Protein 1ES5 (pdb70)

Radius of gyration: 17.39 Å; Cα contacts (8 Å, |Δi|>4): 601; chains: 1; bounding box: 46×43×47 Å

B-factor: mean 11.34, std 5.57, range [3.13, 43.74]

Organism: Streptomyces sp. (strain K15) (NCBI:txid1958)

Solvent-accessible surface area: 10581 Å² total; per-residue (Å²): 151,29,115,15,44,0,69,0,0,1,0,11,24,41,75,100,41,80,59,26,8,49,72,45,6,69,56,121,69,34,1,11,19,0,0,0,0,1,0,0,38,8,0,17,80,32,122,106,55,77,37,90,18,122,14,61,2,60,126,27,5,32,70,43,5,104,83,63,140,14,58,60,0,112,13,68,60,6,2,56,1,20,0,85,21,0,3,20,0,0,3,0,21,7,0,1,3,0,0,32,0,0,0,10,82,9,8,83,37,115,77,73,77,42,54,26,160,31,0,26,34,65,0,33,78,17,4,97,117,61,47,19,154,35,20,66,2,66,11,11,1,15,51,52,76,73,39,6,53,0,0,0,63,8,1,0,69,0,0,19,22,4,16,167,51,69,34,2,89,64,4,0,104,30,122,49,50,50,0,115,1,24,16,165,121,48,57,105,79,86,11,125,67,10,132,21,61,2,27,0,20,96,73,9,86,33,17,42,0,1,1,7,3,57,23,113,134,5,101,73,0,2,0,0,0,0,54,85,88,82,68,33,0,1,0,0,0,0,20,1,96,36,87,99,21,12,40,50,2,0,41,80,0,0,63,58,1,37,88,125

InterPro domains:
  IPR001967 Peptidase S11, D-alanyl-D-alanine carboxypeptidase A, N-terminal [PF00768] (28-270)
  IPR012338 Beta-lactamase/transpeptidase-like [G3DSA:3.40.710.10] (30-291)
  IPR012338 Beta-lactamase/transpeptidase-like [SSF56601] (33-289)
  IPR018044 Peptidase S11, D-alanyl-D-alanine carboxypeptidase A [PR00725] (63-74)
  IPR018044 Peptidase S11, D-alanyl-D-alanine carboxypeptidase A [PR00725] (117-134)
  IPR018044 Peptidase S11, D-alanyl-D-alanine carboxypeptidase A [PR00725] (150-163)

Structure (mmCIF, N/CA/C/O backbone):
data_1ES5
#
_entry.id   1ES5
#
_cell.length_a   45.930
_cell.length_b   53.756
_cell.length_c   105.061
_cell.angle_alpha   90.00
_cell.angle_beta   90.00
_cell.angle_gamma   90.00
#
_symmetry.space_group_name_H-M   'P 21 21 21'
#
loop_
_entity.id
_entity.type
_entity.pdbx_description
1 polymer DD-TRANSPEPTIDASE
2 water water
#
loop_
_atom_site.group_PDB
_atom_site.id
_atom_site.type_symbol
_atom_site.label_atom_id
_atom_site.label_alt_id
_atom_site.label_comp_id
_atom_site.label_asym_id
_atom_site.label_entity_id
_atom_site.label_seq_id
_atom_site.pdbx_PDB_ins_code
_atom_site.Cartn_x
_atom_site.Cartn_y
_atom_site.Cartn_z
_atom_site.occupancy
_atom_site.B_iso_or_equiv
_atom_site.auth_seq_id
_atom_site.auth_comp_id
_atom_site.auth_asym_id
_atom_site.auth_atom_id
_atom_site.pdbx_PDB_model_num
ATOM 1 N N . LYS A 1 3 ? 38.915 64.650 26.854 1.00 17.10 3 LYS A N 1
ATOM 2 C CA . LYS A 1 3 ? 37.814 63.672 27.071 1.00 15.88 3 LYS A CA 1
ATOM 3 C C . LYS A 1 3 ? 38.384 62.359 27.587 1.00 16.04 3 LYS A C 1
ATOM 4 O O . LYS A 1 3 ? 39.234 61.741 26.941 1.00 16.19 3 LYS A O 1
ATOM 10 N N . PRO A 1 4 ? 37.919 61.912 28.764 1.00 15.55 4 PRO A N 1
ATOM 11 C CA . PRO A 1 4 ? 38.424 60.656 29.323 1.00 14.66 4 PRO A CA 1
ATOM 12 C C . PRO A 1 4 ? 37.868 59.436 28.607 1.00 13.87 4 PRO A C 1
ATOM 13 O O . PRO A 1 4 ? 36.829 59.505 27.951 1.00 13.93 4 PRO A O 1
ATOM 17 N N . THR A 1 5 ? 38.586 58.325 28.729 1.00 14.53 5 THR A N 1
ATOM 18 C CA . THR A 1 5 ? 38.166 57.062 28.148 1.00 14.39 5 THR A CA 1
ATOM 19 C C . THR A 1 5 ? 37.575 56.306 29.332 1.00 14.26 5 THR A C 1
ATOM 20 O O . THR A 1 5 ? 38.017 56.485 30.471 1.00 14.31 5 THR A O 1
ATOM 24 N N . ILE A 1 6 ? 36.571 55.479 29.074 1.00 12.38 6 ILE A N 1
ATOM 25 C CA . ILE A 1 6 ? 35.937 54.727 30.147 1.00 11.08 6 ILE A CA 1
ATOM 26 C C . ILE A 1 6 ? 35.707 53.288 29.701 1.00 11.45 6 ILE A C 1
ATOM 27 O O . ILE A 1 6 ? 35.684 53.001 28.500 1.00 11.40 6 ILE A O 1
ATOM 32 N N . ALA A 1 7 ? 35.551 52.384 30.667 1.00 10.98 7 ALA A N 1
ATOM 33 C CA . ALA A 1 7 ? 35.318 50.976 30.360 1.00 10.76 7 ALA A CA 1
ATOM 34 C C . ALA A 1 7 ? 33.874 50.767 29.906 1.00 10.35 7 ALA A C 1
ATOM 35 O O . ALA A 1 7 ? 33.595 49.933 29.043 1.00 10.64 7 ALA A O 1
ATOM 37 N N . ALA A 1 8 ? 32.959 51.535 30.490 1.00 9.81 8 ALA A N 1
ATOM 38 C CA . ALA A 1 8 ? 31.550 51.424 30.139 1.00 8.68 8 ALA A CA 1
ATOM 39 C C . ALA A 1 8 ? 31.327 51.634 28.640 1.00 8.39 8 ALA A C 1
ATOM 40 O O . ALA A 1 8 ? 31.944 52.510 28.027 1.00 7.98 8 ALA A O 1
ATOM 42 N N . VAL A 1 9 ? 30.444 50.835 28.049 1.00 7.98 9 VAL A N 1
ATOM 43 C CA . VAL A 1 9 ? 30.152 50.971 26.624 1.00 9.01 9 VAL A CA 1
ATOM 44 C C . VAL A 1 9 ? 29.058 52.009 26.375 1.00 8.83 9 VAL A C 1
ATOM 45 O O . VAL A 1 9 ? 28.718 52.310 25.230 1.00 10.22 9 VAL A O 1
ATOM 49 N N . GLY A 1 10 ? 28.505 52.544 27.458 1.00 8.13 10 GLY A N 1
ATOM 50 C CA . GLY A 1 10 ? 27.479 53.560 27.352 1.00 8.01 10 GLY A CA 1
ATOM 51 C C . GLY A 1 10 ? 27.718 54.600 28.430 1.00 8.28 10 GLY A C 1
ATOM 52 O O . GLY A 1 10 ? 27.913 54.247 29.598 1.00 7.08 10 GLY A O 1
ATOM 53 N N . GLY A 1 11 ? 27.719 55.876 28.051 1.00 7.94 11 GLY A N 1
ATOM 54 C CA . GLY A 1 11 ? 27.941 56.927 29.035 1.00 8.47 11 GLY A CA 1
ATOM 55 C C . GLY A 1 11 ? 27.338 58.270 28.661 1.00 7.63 11 GLY A C 1
ATOM 56 O O . GLY A 1 11 ? 27.207 58.597 27.485 1.00 7.49 11 GLY A O 1
ATOM 57 N N . TYR A 1 12 ? 26.959 59.046 29.669 1.00 6.97 12 TYR A N 1
ATOM 58 C CA . TYR A 1 12 ? 26.377 60.368 29.446 1.00 7.07 12 TYR A CA 1
ATOM 59 C C . TYR A 1 12 ? 26.433 61.198 30.722 1.00 7.87 12 TYR A C 1
ATOM 60 O O . TYR A 1 12 ? 26.353 60.667 31.829 1.00 6.95 12 TYR A O 1
ATOM 69 N N . ALA A 1 13 ? 26.598 62.504 30.558 1.00 7.33 13 ALA A N 1
ATOM 70 C CA . ALA A 1 13 ? 26.620 63.415 31.691 1.00 7.31 13 ALA A CA 1
ATOM 71 C C . ALA A 1 13 ? 26.203 64.786 31.192 1.00 7.73 13 ALA A C 1
ATOM 72 O O . ALA A 1 13 ? 26.466 65.150 30.040 1.00 6.82 13 ALA A O 1
ATOM 74 N N . MET A 1 14 ? 25.541 65.536 32.062 1.00 7.23 14 MET A N 1
ATOM 75 C CA . MET A 1 14 ? 25.092 66.874 31.721 1.00 8.37 14 MET A CA 1
ATOM 76 C C . MET A 1 14 ? 25.160 67.760 32.958 1.00 9.20 14 MET A C 1
ATOM 77 O O . MET A 1 14 ? 25.388 67.287 34.076 1.00 7.40 14 MET A O 1
ATOM 82 N N . ASN A 1 15 ? 24.985 69.055 32.733 1.00 9.00 15 ASN A N 1
ATOM 83 C CA . ASN A 1 15 ? 24.955 70.030 33.808 1.00 9.04 15 ASN A CA 1
ATOM 84 C C . ASN A 1 15 ? 23.494 69.915 34.236 1.00 8.44 15 ASN A C 1
ATOM 85 O O . ASN A 1 15 ? 22.587 70.203 33.455 1.00 7.23 15 ASN A O 1
ATOM 90 N N . ASN A 1 16 ? 23.256 69.468 35.466 1.00 8.46 16 ASN A N 1
ATOM 91 C CA . ASN A 1 16 ? 21.887 69.286 35.921 1.00 9.58 16 ASN A CA 1
ATOM 92 C C . ASN A 1 16 ? 21.019 70.533 35.876 1.00 10.88 16 ASN A C 1
ATOM 93 O O . ASN A 1 16 ? 19.817 70.449 35.613 1.00 12.20 16 ASN A O 1
ATOM 98 N N . GLY A 1 17 ? 21.619 71.686 36.141 1.00 11.82 17 GLY A N 1
ATOM 99 C CA . GLY A 1 17 ? 20.845 72.911 36.133 1.00 12.32 17 GLY A CA 1
ATOM 100 C C . GLY A 1 17 ? 20.505 73.437 34.751 1.00 13.68 17 GLY A C 1
ATOM 101 O O . GLY A 1 17 ? 19.374 73.870 34.509 1.00 15.67 17 GLY A O 1
ATOM 102 N N . THR A 1 18 ? 21.472 73.386 33.841 1.00 13.18 18 THR A N 1
ATOM 103 C CA . THR A 1 18 ? 21.280 73.904 32.490 1.00 12.99 18 THR A CA 1
ATOM 104 C C . THR A 1 18 ? 20.810 72.898 31.442 1.00 12.22 18 THR A C 1
ATOM 105 O O . THR A 1 18 ? 20.216 73.285 30.431 1.00 11.99 18 THR A O 1
ATOM 109 N N . GLY A 1 19 ? 21.079 71.616 31.679 1.00 11.40 19 GLY A N 1
ATOM 110 C CA . GLY A 1 19 ? 20.685 70.585 30.732 1.00 9.68 19 GLY A CA 1
ATOM 111 C C . GLY A 1 19 ? 21.719 70.382 29.640 1.00 7.70 19 GLY A C 1
ATOM 112 O O . GLY A 1 19 ? 21.566 69.524 28.771 1.00 8.74 19 GLY A O 1
ATOM 113 N N . THR A 1 20 ? 22.787 71.169 29.687 1.00 7.97 20 THR A N 1
ATOM 114 C CA . THR A 1 20 ? 23.840 71.087 28.681 1.00 7.10 20 THR A CA 1
ATOM 115 C C . THR A 1 20 ? 24.685 69.821 28.795 1.00 6.69 20 THR A C 1
ATOM 116 O O . THR A 1 20 ? 25.180 69.477 29.868 1.00 6.59 20 THR A O 1
ATOM 120 N N . THR A 1 21 ? 24.860 69.142 27.667 1.00 6.21 21 THR A N 1
ATOM 121 C CA . THR A 1 21 ? 25.638 67.914 27.617 1.00 6.76 21 THR A CA 1
ATOM 122 C C . THR A 1 21 ? 27.120 68.161 27.875 1.00 7.81 21 THR A C 1
ATOM 123 O O . THR A 1 21 ? 27.711 69.098 27.342 1.00 9.08 21 THR A O 1
ATOM 127 N N . LEU A 1 22 ? 27.717 67.307 28.702 1.00 7.74 22 LEU A N 1
ATOM 128 C CA . LEU A 1 22 ? 29.125 67.432 29.047 1.00 7.95 22 LEU A CA 1
ATOM 129 C C . LEU A 1 22 ? 29.954 66.250 28.562 1.00 7.69 22 LEU A C 1
ATOM 130 O O . LEU A 1 22 ? 31.164 66.377 28.358 1.00 8.66 22 LEU A O 1
ATOM 135 N N . TYR A 1 23 ? 29.300 65.105 28.376 1.00 7.41 23 TYR A N 1
ATOM 136 C CA . TYR A 1 23 ? 29.993 63.898 27.941 1.00 7.60 23 TYR A CA 1
ATOM 137 C C . TYR A 1 23 ? 29.029 62.898 27.298 1.00 8.00 23 TYR A C 1
ATOM 138 O O . TYR A 1 23 ? 27.891 62.743 27.745 1.00 6.65 23 TYR A O 1
ATOM 147 N N . THR A 1 24 ? 29.492 62.227 26.246 1.00 7.56 24 THR A N 1
ATOM 148 C CA . THR A 1 24 ? 28.680 61.224 25.566 1.00 7.40 24 THR A CA 1
ATOM 149 C C . THR A 1 24 ? 29.516 60.060 25.041 1.00 6.96 24 THR A C 1
ATOM 150 O O . THR A 1 24 ? 30.665 60.225 24.633 1.00 8.32 24 THR A O 1
ATOM 154 N N . LYS A 1 25 ? 28.919 58.875 25.084 1.00 7.12 25 LYS A N 1
ATOM 155 C CA . LYS A 1 25 ? 29.518 57.650 24.561 1.00 7.30 25 LYS A CA 1
ATOM 156 C C . LYS A 1 25 ? 28.331 56.718 24.344 1.00 8.13 25 LYS A C 1
ATOM 157 O O . LYS A 1 25 ? 27.811 56.145 25.299 1.00 7.77 25 LYS A O 1
ATOM 163 N N . ALA A 1 26 ? 27.887 56.592 23.095 1.00 8.70 26 ALA A N 1
ATOM 164 C CA . ALA A 1 26 ? 26.729 55.755 22.770 1.00 9.05 26 ALA A CA 1
ATOM 165 C C . ALA A 1 26 ? 25.611 56.131 23.751 1.00 8.93 26 ALA A C 1
ATOM 166 O O . ALA A 1 26 ? 24.937 55.269 24.322 1.00 8.12 26 ALA A O 1
ATOM 168 N N . ALA A 1 27 ? 25.431 57.440 23.923 1.00 7.85 27 ALA A N 1
ATOM 169 C CA . ALA A 1 27 ? 24.452 58.000 24.847 1.00 7.28 27 ALA A CA 1
ATOM 170 C C . ALA A 1 27 ? 22.999 57.637 24.588 1.00 7.56 27 ALA A C 1
ATOM 171 O O . ALA A 1 27 ? 22.178 57.688 25.504 1.00 7.15 27 ALA A O 1
ATOM 173 N N . ASP A 1 28 ? 22.670 57.285 23.348 1.00 7.02 28 ASP A N 1
ATOM 174 C CA . ASP A 1 28 ? 21.294 56.941 23.018 1.00 7.13 28 ASP A CA 1
ATOM 175 C C . ASP A 1 28 ? 21.115 55.487 22.596 1.00 7.67 28 ASP A C 1
ATOM 176 O O . ASP A 1 28 ? 20.110 55.130 21.980 1.00 7.73 28 ASP A O 1
ATOM 181 N N . THR A 1 29 ? 22.088 54.650 22.949 1.00 7.11 29 THR A N 1
ATOM 182 C CA . THR A 1 29 ? 22.033 53.229 22.621 1.00 7.16 29 THR A CA 1
ATOM 183 C C . THR A 1 29 ? 21.335 52.479 23.747 1.00 7.03 29 THR A C 1
ATOM 184 O O . THR A 1 29 ? 21.748 52.553 24.903 1.00 6.04 29 THR A O 1
ATOM 188 N N . ARG A 1 30 ? 20.260 51.779 23.398 1.00 7.25 30 ARG A N 1
ATOM 189 C CA . ARG A 1 30 ? 19.475 51.017 24.368 1.00 6.82 30 ARG A CA 1
ATOM 190 C C . ARG A 1 30 ? 20.240 49.823 24.930 1.00 7.14 30 ARG A C 1
ATOM 191 O O . ARG A 1 30 ? 20.816 49.030 24.182 1.00 7.64 30 ARG A O 1
ATOM 199 N N . ARG A 1 31 ? 20.233 49.704 26.254 1.00 6.05 31 ARG A N 1
ATOM 200 C CA . ARG A 1 31 ? 20.915 48.613 26.940 1.00 6.42 31 ARG A CA 1
ATOM 201 C C . ARG A 1 31 ? 20.134 48.261 28.193 1.00 6.24 31 ARG A C 1
ATOM 202 O O . ARG A 1 31 ? 19.219 48.987 28.591 1.00 6.77 31 ARG A O 1
ATOM 210 N N . SER A 1 32 ? 20.500 47.144 28.815 1.00 6.70 32 SER A N 1
ATOM 211 C CA . SER A 1 32 ? 19.850 46.719 30.047 1.00 6.93 32 SER A CA 1
ATOM 212 C C . SER A 1 32 ? 20.261 47.681 31.162 1.00 6.50 32 SER A C 1
ATOM 213 O O . SER A 1 32 ? 21.361 48.234 31.147 1.00 6.76 32 SER A O 1
ATOM 216 N N . THR A 1 33 ? 19.376 47.857 32.138 1.00 7.66 33 THR A N 1
ATOM 217 C CA . THR A 1 33 ? 19.600 48.808 33.226 1.00 8.77 33 THR A CA 1
ATOM 218 C C . THR A 1 33 ? 20.036 48.270 34.579 1.00 7.71 33 THR A C 1
ATOM 219 O O . THR A 1 33 ? 20.642 48.997 35.373 1.00 8.90 33 THR A O 1
ATOM 223 N N . GLY A 1 34 ? 19.726 47.010 34.854 1.00 7.46 34 GLY A N 1
ATOM 224 C CA . GLY A 1 34 ? 20.051 46.474 36.160 1.00 8.51 34 GLY A CA 1
ATOM 225 C C . GLY A 1 34 ? 19.148 47.189 37.160 1.00 7.46 34 GLY A C 1
ATOM 226 O O . GLY A 1 34 ? 18.053 47.645 36.810 1.00 7.78 34 GLY A O 1
ATOM 227 N N . SER A 1 35 ? 19.617 47.336 38.394 1.00 7.47 35 SER A N 1
ATOM 228 C CA . SER A 1 35 ? 18.826 47.983 39.434 1.00 7.43 35 SER A CA 1
ATOM 229 C C . SER A 1 35 ? 18.675 49.499 39.316 1.00 6.37 35 SER A C 1
ATOM 230 O O . SER A 1 35 ? 18.019 50.121 40.156 1.00 6.19 35 SER A O 1
ATOM 233 N N . THR A 1 36 ? 19.276 50.110 38.294 1.00 5.73 36 THR A N 1
ATOM 234 C CA . THR A 1 36 ? 19.125 51.553 38.145 1.00 5.74 36 THR A CA 1
ATOM 235 C C . THR A 1 36 ? 17.652 51.861 37.837 1.00 5.33 36 THR A C 1
ATOM 236 O O . THR A 1 36 ? 17.197 52.995 37.983 1.00 6.36 36 THR A O 1
ATOM 240 N N . THR A 1 37 ? 16.906 50.836 37.430 1.00 5.92 37 THR A N 1
ATOM 241 C CA . THR A 1 37 ? 15.482 50.991 37.143 1.00 6.39 37 THR A CA 1
ATOM 242 C C . THR A 1 37 ? 14.758 51.432 38.420 1.00 4.95 37 THR A C 1
ATOM 243 O O . THR A 1 37 ? 13.716 52.084 38.363 1.00 5.72 37 THR A O 1
ATOM 247 N N . LYS A 1 38 ? 15.331 51.080 39.571 1.00 4.61 38 LYS A N 1
ATOM 248 C CA . LYS A 1 38 ? 14.743 51.426 40.865 1.00 4.97 38 LYS A CA 1
ATOM 249 C C . LYS A 1 38 ? 14.617 52.934 41.084 1.00 6.11 38 LYS A C 1
ATOM 250 O O . LYS A 1 38 ? 13.856 53.382 41.941 1.00 7.14 38 LYS A O 1
ATOM 256 N N . ILE A 1 39 ? 15.352 53.719 40.304 1.00 6.38 39 ILE A N 1
ATOM 257 C CA . ILE A 1 39 ? 15.246 55.170 40.401 1.00 5.68 39 ILE A CA 1
ATOM 258 C C . ILE A 1 39 ? 13.822 55.547 39.968 1.00 5.72 39 ILE A C 1
ATOM 259 O O . ILE A 1 39 ? 13.172 56.385 40.597 1.00 5.48 39 ILE A O 1
ATOM 264 N N . MET A 1 40 ? 13.339 54.933 38.886 1.00 4.92 40 MET A N 1
ATOM 265 C CA . MET A 1 40 ? 11.990 55.227 38.407 1.00 5.16 40 MET A CA 1
ATOM 266 C C . MET A 1 40 ? 10.939 54.754 39.416 1.00 5.43 40 MET A C 1
ATOM 267 O O . MET A 1 40 ? 9.900 55.384 39.591 1.00 5.37 40 MET A O 1
ATOM 272 N N . THR A 1 41 ? 11.213 53.640 40.083 1.00 5.91 41 THR A N 1
ATOM 273 C CA . THR A 1 41 ? 10.285 53.123 41.079 1.00 6.49 41 THR A CA 1
ATOM 274 C C . THR A 1 41 ? 10.120 54.146 42.203 1.00 6.64 41 THR A C 1
ATOM 275 O O . THR A 1 41 ? 9.001 54.460 42.606 1.00 7.67 41 THR A O 1
ATOM 279 N N . ALA A 1 42 ? 11.240 54.665 42.700 1.00 6.63 42 ALA A N 1
ATOM 280 C CA . ALA A 1 42 ? 11.217 55.666 43.764 1.00 6.67 42 ALA A CA 1
ATOM 281 C C . ALA A 1 42 ? 10.489 56.924 43.283 1.00 6.75 42 ALA A C 1
ATOM 282 O O . ALA A 1 42 ? 9.658 57.480 43.997 1.00 7.00 42 ALA A O 1
ATOM 284 N N . LYS A 1 43 ? 10.807 57.359 42.065 1.00 7.01 43 LYS A N 1
ATOM 285 C CA . LYS A 1 43 ? 10.197 58.547 41.477 1.00 7.30 43 LYS A CA 1
ATOM 286 C C . LYS A 1 43 ? 8.670 58.427 41.403 1.00 7.74 43 LYS A C 1
ATOM 287 O O . LYS A 1 43 ? 7.942 59.342 41.799 1.00 8.11 43 LYS A O 1
ATOM 293 N N . VAL A 1 44 ? 8.185 57.299 40.895 1.00 6.64 44 VAL A N 1
ATOM 294 C CA . VAL A 1 44 ? 6.750 57.090 40.787 1.00 6.76 44 VAL A CA 1
ATOM 295 C C . VAL A 1 44 ? 6.092 57.096 42.171 1.00 8.1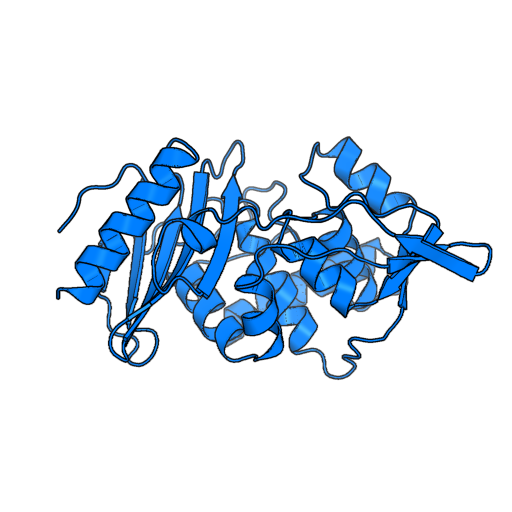5 44 VAL A C 1
ATOM 296 O O . VAL A 1 44 ? 5.048 57.723 42.369 1.00 9.11 44 VAL A O 1
ATOM 300 N N . VAL A 1 45 ? 6.701 56.406 43.130 1.00 7.09 45 VAL A N 1
ATOM 301 C CA . VAL A 1 45 ? 6.147 56.358 44.479 1.00 8.00 45 VAL A CA 1
ATOM 302 C C . VAL A 1 45 ? 5.997 57.763 45.064 1.00 8.06 45 VAL A C 1
ATOM 303 O O . VAL A 1 45 ? 4.921 58.138 45.536 1.00 8.79 45 VAL A O 1
ATOM 307 N N . LEU A 1 46 ? 7.078 58.537 45.020 1.00 8.68 46 LEU A N 1
ATOM 308 C CA . LEU A 1 46 ? 7.078 59.881 45.589 1.00 8.83 46 LEU A CA 1
ATOM 309 C C . LEU A 1 46 ? 6.135 60.875 44.924 1.00 10.25 46 LEU A C 1
ATOM 310 O O . LEU A 1 46 ? 5.828 61.913 45.503 1.00 10.04 46 LEU A O 1
ATOM 315 N N . ALA A 1 47 ? 5.665 60.556 43.722 1.00 10.62 47 ALA A N 1
ATOM 316 C CA . ALA A 1 47 ? 4.750 61.444 43.006 1.00 10.63 47 ALA A CA 1
ATOM 317 C C . ALA A 1 47 ? 3.288 61.015 43.149 1.00 12.03 47 ALA A C 1
ATOM 318 O O . ALA A 1 47 ? 2.394 61.644 42.581 1.00 12.93 47 ALA A O 1
ATOM 320 N N . GLN A 1 48 ? 3.034 59.949 43.902 1.00 11.99 48 GLN A N 1
ATOM 321 C CA . GLN A 1 48 ? 1.663 59.480 44.080 1.00 13.19 48 GLN A CA 1
ATOM 322 C C . GLN A 1 48 ? 0.856 60.490 44.890 1.00 15.29 48 GLN A C 1
ATOM 323 O O . GLN A 1 48 ? 1.362 61.079 45.846 1.00 14.79 48 GLN A O 1
ATOM 329 N N . SER A 1 49 ? -0.399 60.690 44.501 1.00 17.19 49 SER A N 1
ATOM 330 C CA . SER A 1 49 ? -1.268 61.638 45.191 1.00 19.93 49 SER A CA 1
ATOM 331 C C . SER A 1 49 ? -1.536 61.210 46.631 1.00 20.83 49 SER A C 1
ATOM 332 O O . SER A 1 49 ? -1.526 62.030 47.549 1.00 20.48 49 SER A O 1
ATOM 335 N N . ASN A 1 50 ? -1.771 59.917 46.818 1.00 22.31 50 ASN A N 1
ATOM 336 C CA . ASN A 1 50 ? -2.052 59.370 48.138 1.00 24.42 50 ASN A CA 1
ATOM 337 C C . ASN A 1 50 ? -0.776 58.944 48.863 1.00 24.41 50 ASN A C 1
ATOM 338 O O . ASN A 1 50 ? -0.785 57.976 49.626 1.00 24.77 50 ASN A O 1
ATOM 343 N N . LEU A 1 51 ? 0.316 59.668 48.626 1.00 24.06 51 LEU A N 1
ATOM 344 C CA . LEU A 1 51 ? 1.591 59.348 49.265 1.00 22.02 51 LEU A CA 1
ATOM 345 C C . LEU A 1 51 ? 1.651 59.743 50.743 1.00 20.99 51 LEU A C 1
ATOM 346 O O . LEU A 1 51 ? 1.348 60.878 51.115 1.00 21.92 51 LEU A O 1
ATOM 351 N N . ASN A 1 52 ? 2.055 58.785 51.573 1.00 18.24 52 ASN A N 1
ATOM 352 C CA . ASN A 1 52 ? 2.194 58.978 53.015 1.00 15.34 52 ASN A CA 1
ATOM 353 C C . ASN A 1 52 ? 3.442 58.202 53.441 1.00 12.54 52 ASN A C 1
ATOM 354 O O . ASN A 1 52 ? 3.410 56.979 53.547 1.00 12.37 52 ASN A O 1
ATOM 359 N N . LEU A 1 53 ? 4.541 58.917 53.659 1.00 11.24 53 LEU A N 1
ATOM 360 C CA . LEU A 1 53 ? 5.803 58.297 54.045 1.00 10.74 53 LEU A CA 1
ATOM 361 C C . LEU A 1 53 ? 5.726 57.465 55.318 1.00 11.55 53 LEU A C 1
ATOM 362 O O . LEU A 1 53 ? 6.572 56.604 55.548 1.00 10.55 53 LEU A O 1
ATOM 367 N N . ASP A 1 54 ? 4.717 57.731 56.146 1.00 13.03 54 ASP A N 1
ATOM 368 C CA . ASP A 1 54 ? 4.548 57.014 57.408 1.00 12.12 54 ASP A CA 1
ATOM 369 C C . ASP A 1 54 ? 3.590 55.834 57.284 1.00 12.30 54 ASP A C 1
ATOM 370 O O . ASP A 1 54 ? 3.372 55.102 58.248 1.00 12.14 54 ASP A O 1
ATOM 375 N N . ALA A 1 55 ? 3.015 55.651 56.096 1.00 11.68 55 ALA A N 1
ATOM 376 C CA . ALA A 1 55 ? 2.096 54.542 55.869 1.00 11.04 55 ALA A CA 1
ATOM 377 C C . ALA A 1 55 ? 2.867 53.234 56.053 1.00 11.21 55 ALA A C 1
ATOM 378 O O . ALA A 1 55 ? 3.971 53.078 55.530 1.00 10.69 55 ALA A O 1
ATOM 380 N N . LYS A 1 56 ? 2.280 52.308 56.807 1.00 12.24 56 LYS A N 1
ATOM 381 C CA . LYS A 1 56 ? 2.901 51.015 57.073 1.00 14.13 56 LYS A CA 1
ATOM 382 C C . LYS A 1 56 ? 2.476 49.948 56.063 1.00 14.62 56 LYS A C 1
ATOM 383 O O . LYS A 1 56 ? 1.324 49.904 55.615 1.00 14.60 56 LYS A O 1
ATOM 389 N N . VAL A 1 57 ? 3.426 49.078 55.736 1.00 14.20 57 VAL A N 1
ATOM 390 C CA . VAL A 1 57 ? 3.230 47.995 54.785 1.00 14.39 57 VAL A CA 1
ATOM 391 C C . VAL A 1 57 ? 3.681 46.687 55.436 1.00 14.30 57 VAL A C 1
ATOM 392 O O . VAL A 1 57 ? 4.787 46.608 55.965 1.00 15.95 57 VAL A O 1
ATOM 396 N N . THR A 1 58 ? 2.833 45.664 55.407 1.00 11.88 58 THR A N 1
ATOM 397 C CA . THR A 1 58 ? 3.215 44.387 55.993 1.00 11.44 58 THR A CA 1
ATOM 398 C C . THR A 1 58 ? 4.038 43.611 54.975 1.00 10.43 58 THR A C 1
ATOM 399 O O . THR A 1 58 ? 3.612 43.428 53.834 1.00 11.75 58 THR A O 1
ATOM 403 N N . ILE A 1 59 ? 5.225 43.173 55.385 1.00 8.70 59 ILE A N 1
ATOM 404 C CA . ILE A 1 59 ? 6.100 42.417 54.502 1.00 7.04 59 ILE A CA 1
ATOM 405 C C . ILE A 1 59 ? 5.489 41.046 54.216 1.00 8.46 59 ILE A C 1
ATOM 406 O O . ILE A 1 59 ? 5.373 40.199 55.100 1.00 8.83 59 ILE A O 1
ATOM 411 N N . GLN A 1 60 ? 5.087 40.847 52.965 1.00 8.70 60 GLN A N 1
ATOM 412 C CA . GLN A 1 60 ? 4.479 39.598 52.533 1.00 9.19 60 GLN A CA 1
ATOM 413 C C . GLN A 1 60 ? 5.524 38.525 52.247 1.00 9.33 60 GLN A C 1
ATOM 414 O O . GLN A 1 60 ? 6.660 38.824 51.874 1.00 9.36 60 GLN A O 1
ATOM 420 N N . LYS A 1 61 ? 5.127 37.269 52.430 1.00 9.60 61 LYS A N 1
ATOM 421 C CA . LYS A 1 61 ? 6.000 36.131 52.181 1.00 9.27 61 LYS A CA 1
ATOM 422 C C . LYS A 1 61 ? 6.496 36.173 50.719 1.00 8.65 61 LYS A C 1
ATOM 423 O O . LYS A 1 61 ? 7.614 35.759 50.414 1.00 8.17 61 LYS A O 1
ATOM 429 N N . ALA A 1 62 ? 5.655 36.705 49.834 1.00 8.65 62 ALA A N 1
ATOM 430 C CA . ALA A 1 62 ? 5.973 36.807 48.411 1.00 9.09 62 ALA A CA 1
ATOM 431 C C . ALA A 1 62 ? 7.192 37.678 48.129 1.00 8.56 62 ALA A C 1
ATOM 432 O O . ALA A 1 62 ? 7.952 37.409 47.200 1.00 7.96 62 ALA A O 1
ATOM 434 N N . TYR A 1 63 ? 7.381 38.726 48.925 1.00 9.32 63 TYR A N 1
ATOM 435 C CA . TYR A 1 63 ? 8.526 39.612 48.719 1.00 8.20 63 TYR A CA 1
ATOM 436 C C . TYR A 1 63 ? 9.816 38.841 48.962 1.00 9.08 63 TYR A C 1
ATOM 437 O O . TYR A 1 63 ? 10.790 38.991 48.225 1.00 8.84 63 TYR A O 1
ATOM 446 N N . SER A 1 64 ? 9.819 38.016 50.005 1.00 9.21 64 SER A N 1
ATOM 447 C CA . SER A 1 64 ? 10.991 37.223 50.349 1.00 10.64 64 SER A CA 1
ATOM 448 C C . SER A 1 64 ? 11.220 36.097 49.337 1.00 10.74 64 SER A C 1
ATOM 449 O O . SER A 1 64 ? 12.345 35.869 48.888 1.00 10.89 64 SER A O 1
ATOM 452 N N . ASP A 1 65 ? 10.149 35.391 48.984 1.00 11.57 65 ASP A N 1
ATOM 453 C CA . ASP A 1 65 ? 10.247 34.291 48.030 1.00 10.63 65 ASP A CA 1
ATOM 454 C C . ASP A 1 65 ? 10.776 34.822 46.705 1.00 10.31 65 ASP A C 1
ATOM 455 O O . ASP A 1 65 ? 11.523 34.145 46.003 1.00 11.01 65 ASP A O 1
ATOM 460 N N . TYR A 1 66 ? 10.391 36.051 46.382 1.00 10.24 66 TYR A N 1
ATOM 461 C CA . TYR A 1 66 ? 10.813 36.706 45.147 1.00 10.14 66 TYR A CA 1
ATOM 462 C C . TYR A 1 66 ? 12.326 36.937 45.066 1.00 10.76 66 TYR A C 1
ATOM 463 O O . TYR A 1 66 ? 12.960 36.588 44.070 1.00 9.43 66 TYR A O 1
ATOM 472 N N . VAL A 1 67 ? 12.912 37.531 46.101 1.00 11.65 67 VAL A N 1
ATOM 473 C CA . VAL A 1 67 ? 14.350 37.782 46.074 1.00 13.65 67 VAL A CA 1
ATOM 474 C C . VAL A 1 67 ? 15.110 36.460 45.967 1.00 13.57 67 VAL A C 1
ATOM 475 O O . VAL A 1 67 ? 16.121 36.368 45.269 1.00 12.42 67 VAL A O 1
ATOM 479 N N . VAL A 1 68 ? 14.609 35.437 46.655 1.00 12.98 68 VAL A N 1
ATOM 480 C CA . VAL A 1 68 ? 15.237 34.120 46.639 1.00 15.20 68 VAL A CA 1
ATOM 481 C C . VAL A 1 68 ? 15.163 33.479 45.252 1.00 14.06 68 VAL A C 1
ATOM 482 O O . VAL A 1 68 ? 16.163 32.985 44.728 1.00 15.27 68 VAL A O 1
ATOM 486 N N . ALA A 1 69 ? 13.974 33.490 44.664 1.00 13.97 69 ALA A N 1
ATOM 487 C CA . ALA A 1 69 ? 13.766 32.892 43.350 1.00 14.36 69 ALA A CA 1
ATOM 488 C C . ALA A 1 69 ? 14.546 33.586 42.236 1.00 14.87 69 ALA A C 1
ATOM 489 O O . ALA A 1 69 ? 14.926 32.955 41.251 1.00 16.06 69 ALA A O 1
ATOM 491 N N . ASN A 1 70 ? 14.784 34.882 42.386 1.00 13.73 70 ASN A N 1
ATOM 492 C CA . ASN A 1 70 ? 15.494 35.626 41.361 1.00 13.69 70 ASN A CA 1
ATOM 493 C C . ASN A 1 70 ? 16.911 35.965 41.777 1.00 14.64 70 ASN A C 1
ATOM 494 O O . ASN A 1 70 ? 17.615 36.685 41.073 1.00 15.74 70 ASN A O 1
ATOM 499 N N . ASN A 1 71 ? 17.334 35.435 42.916 1.00 15.17 71 ASN A N 1
ATOM 500 C CA . ASN A 1 71 ? 18.665 35.713 43.427 1.00 17.42 71 ASN A CA 1
ATOM 501 C C . ASN A 1 71 ? 18.920 37.210 43.299 1.00 17.04 71 ASN A C 1
ATOM 502 O O . ASN A 1 71 ? 19.977 37.643 42.840 1.00 18.65 71 ASN A O 1
ATOM 507 N N . ALA A 1 72 ? 17.935 37.996 43.716 1.00 14.46 72 ALA A N 1
ATOM 508 C CA . ALA A 1 72 ? 18.023 39.448 43.638 1.00 12.81 72 ALA A CA 1
ATOM 509 C C . ALA A 1 72 ? 18.617 40.083 44.888 1.00 12.04 72 ALA A C 1
ATOM 510 O O . ALA A 1 72 ? 18.543 39.520 45.978 1.00 11.78 72 ALA A O 1
ATOM 512 N N . SER A 1 73 ? 19.217 41.257 44.719 1.00 10.96 73 SER A N 1
ATOM 513 C CA . SER A 1 73 ? 19.786 41.987 45.847 1.00 10.17 73 SER A CA 1
ATOM 514 C C . SER A 1 73 ? 18.587 42.334 46.737 1.00 8.74 73 SER A C 1
ATOM 515 O O . SER A 1 73 ? 17.494 42.576 46.229 1.00 7.69 73 SER A O 1
ATOM 518 N N . GLN A 1 74 ? 18.788 42.372 48.051 1.00 8.82 74 GLN A N 1
ATOM 519 C CA . GLN A 1 74 ? 17.683 42.637 48.964 1.00 7.53 74 GLN A CA 1
ATOM 520 C C . GLN A 1 74 ? 18.020 43.490 50.181 1.00 7.48 74 GLN A C 1
ATOM 521 O O . GLN A 1 74 ? 19.189 43.681 50.527 1.00 7.51 74 GLN A O 1
ATOM 527 N N . ALA A 1 75 ? 16.967 43.977 50.832 1.00 5.95 75 ALA A N 1
ATOM 528 C CA . ALA A 1 75 ? 17.079 44.784 52.042 1.00 5.98 75 ALA A CA 1
ATOM 529 C C . ALA A 1 75 ? 16.842 43.904 53.276 1.00 6.63 75 ALA A C 1
ATOM 530 O O . ALA A 1 75 ? 16.803 44.395 54.404 1.00 7.75 75 ALA A O 1
ATOM 532 N N . HIS A 1 76 ? 16.664 42.604 53.056 1.00 7.09 76 HIS A N 1
ATOM 533 C CA . HIS A 1 76 ? 16.455 41.656 54.149 1.00 8.42 76 HIS A CA 1
ATOM 534 C C . HIS A 1 76 ? 15.228 41.954 55.003 1.00 7.66 76 HIS A C 1
ATOM 535 O O . HIS A 1 76 ? 15.240 41.748 56.222 1.00 7.76 76 HIS A O 1
ATOM 542 N N . LEU A 1 77 ? 14.168 42.432 54.360 1.00 6.36 77 LEU A N 1
ATOM 543 C CA . LEU A 1 77 ? 12.921 42.734 55.053 1.00 7.75 77 LEU A CA 1
ATOM 544 C C . LEU A 1 77 ? 12.358 41.425 55.604 1.00 7.74 77 LEU A C 1
ATOM 545 O O . LEU A 1 77 ? 12.308 40.412 54.904 1.00 8.48 77 LEU A O 1
ATOM 550 N N . ILE A 1 78 ? 11.934 41.458 56.862 1.00 7.74 78 ILE A N 1
ATOM 551 C CA . ILE A 1 78 ? 11.414 40.274 57.539 1.00 7.70 78 ILE A CA 1
ATOM 552 C C . ILE A 1 78 ? 9.907 40.079 57.383 1.00 7.28 78 ILE A C 1
ATOM 553 O O . ILE A 1 78 ? 9.102 40.952 57.720 1.00 7.21 78 ILE A O 1
ATOM 558 N N . VAL A 1 79 ? 9.541 38.918 56.852 1.00 8.72 79 VAL A N 1
ATOM 559 C CA . VAL A 1 79 ? 8.144 38.591 56.629 1.00 9.38 79 VAL A CA 1
ATOM 560 C C . VAL A 1 79 ? 7.336 38.772 57.906 1.00 9.34 79 VAL A C 1
ATOM 561 O O . VAL A 1 79 ? 7.710 38.275 58.972 1.00 9.79 79 VAL A O 1
ATOM 565 N N . GLY A 1 80 ? 6.236 39.505 57.785 1.00 8.92 80 GLY A N 1
ATOM 566 C CA . GLY A 1 80 ? 5.376 39.760 58.924 1.00 9.75 80 GLY A CA 1
ATOM 567 C C . GLY A 1 80 ? 5.567 41.142 59.522 1.00 8.52 80 GLY A C 1
ATOM 568 O O . GLY A 1 80 ? 4.652 41.687 60.138 1.00 8.89 80 GLY A O 1
ATOM 569 N N . ASP A 1 81 ? 6.753 41.716 59.340 1.00 8.09 81 ASP A N 1
ATOM 570 C CA . ASP A 1 81 ? 7.050 43.039 59.885 1.00 8.09 81 ASP A CA 1
ATOM 571 C C . ASP A 1 81 ? 6.225 44.139 59.222 1.00 8.45 81 ASP A C 1
ATOM 572 O O . ASP A 1 81 ? 5.809 44.011 58.071 1.00 8.46 81 ASP A O 1
ATOM 577 N N . LYS A 1 82 ? 5.997 45.221 59.960 1.00 8.60 82 LYS A N 1
ATOM 578 C CA . LYS A 1 82 ? 5.278 46.370 59.431 1.00 9.73 82 LYS A CA 1
ATOM 579 C C . LYS A 1 82 ? 6.383 47.395 59.167 1.00 10.30 82 LYS A C 1
ATOM 580 O O . LYS A 1 82 ? 7.116 47.785 60.079 1.00 10.07 82 LYS A O 1
ATOM 586 N N . VAL A 1 83 ? 6.510 47.802 57.905 1.00 9.00 83 VAL A N 1
ATOM 587 C CA . VAL A 1 83 ? 7.554 48.730 57.475 1.00 8.70 83 VAL A CA 1
ATOM 588 C C . VAL A 1 83 ? 6.940 49.941 56.775 1.00 8.15 83 VAL A C 1
ATOM 589 O O . VAL A 1 83 ? 6.034 49.796 55.954 1.00 8.94 83 VAL A O 1
ATOM 593 N N . THR A 1 84 ? 7.433 51.135 57.101 1.00 9.16 84 THR A N 1
ATOM 594 C CA . THR A 1 84 ? 6.901 52.354 56.498 1.00 8.58 84 THR A CA 1
ATOM 595 C C . THR A 1 84 ? 7.396 52.558 55.070 1.00 8.51 84 THR A C 1
ATOM 596 O O . THR A 1 84 ? 8.415 51.993 54.668 1.00 8.08 84 THR A O 1
ATOM 600 N N . VAL A 1 85 ? 6.667 53.374 54.314 1.00 8.42 85 VAL A N 1
ATOM 601 C CA . VAL A 1 85 ? 7.047 53.664 52.938 1.00 8.66 85 VAL A CA 1
ATOM 602 C C . VAL A 1 85 ? 8.416 54.352 52.920 1.00 8.55 85 VAL A C 1
ATOM 603 O O . VAL A 1 85 ? 9.231 54.111 52.024 1.00 7.62 85 VAL A O 1
ATOM 607 N N . ARG A 1 86 ? 8.676 55.197 53.916 1.00 8.30 86 ARG A N 1
ATOM 608 C CA . ARG A 1 86 ? 9.964 55.874 54.004 1.00 7.67 86 ARG A CA 1
ATOM 609 C C . ARG A 1 86 ? 11.074 54.835 54.176 1.00 8.08 86 ARG A C 1
ATOM 610 O O . ARG A 1 86 ? 12.112 54.893 53.522 1.00 7.17 86 ARG A O 1
ATOM 618 N N . GLN A 1 87 ? 10.855 53.886 55.078 1.00 8.11 87 GLN A N 1
ATOM 619 C CA . GLN A 1 87 ? 11.837 52.839 55.318 1.00 8.05 87 GLN A CA 1
ATOM 620 C C . GLN A 1 87 ? 12.043 52.008 54.044 1.00 6.30 87 GLN A C 1
ATOM 621 O O . GLN A 1 87 ? 13.169 51.602 53.740 1.00 6.51 87 GLN A O 1
ATOM 627 N N . LEU A 1 88 ? 10.955 51.765 53.307 1.00 6.87 88 LEU A N 1
ATOM 628 C CA . LEU A 1 88 ? 11.017 50.998 52.054 1.00 6.27 88 LEU A CA 1
ATOM 629 C C . LEU A 1 88 ? 11.820 51.750 50.991 1.00 6.49 88 LEU A C 1
ATOM 630 O O . LEU A 1 88 ? 12.509 51.134 50.178 1.00 6.84 88 LEU A O 1
ATOM 635 N N . LEU A 1 89 ? 11.725 53.076 50.991 1.00 6.06 89 LEU A N 1
ATOM 636 C CA . LEU A 1 89 ? 12.473 53.870 50.021 1.00 6.29 89 LEU A CA 1
ATOM 637 C C . LEU A 1 89 ? 13.974 53.792 50.312 1.00 6.10 89 LEU A C 1
ATOM 638 O O . LEU A 1 89 ? 14.787 53.782 49.392 1.00 7.22 89 LEU A O 1
ATOM 643 N N . TYR A 1 90 ? 14.346 53.735 51.590 1.00 5.66 90 TYR A N 1
ATOM 644 C CA . TYR A 1 90 ? 15.753 53.605 51.954 1.00 5.78 90 TYR A CA 1
ATOM 645 C C . TYR A 1 90 ? 16.214 52.176 51.635 1.00 5.60 90 TYR A C 1
ATOM 646 O O . TYR A 1 90 ? 17.331 51.965 51.159 1.00 6.63 90 TYR A O 1
ATOM 655 N N . GLY A 1 91 ? 15.351 51.197 51.896 1.00 5.58 91 GLY A N 1
ATOM 656 C CA . GLY A 1 91 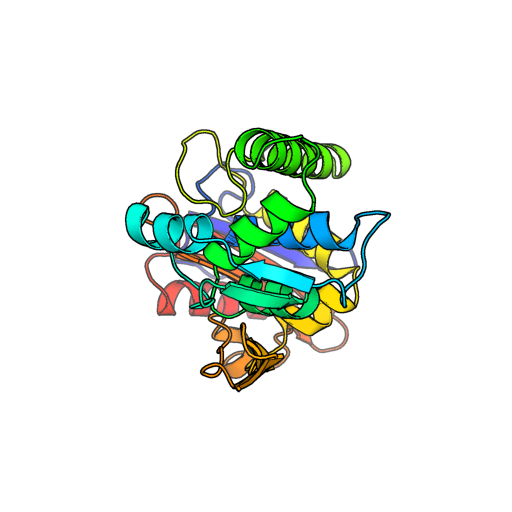? 15.707 49.817 51.607 1.00 5.77 91 GLY A CA 1
ATOM 657 C C . GLY A 1 91 ? 15.872 49.607 50.109 1.00 6.14 91 GLY A C 1
ATOM 658 O O . GLY A 1 91 ? 16.691 48.797 49.655 1.00 6.04 91 GLY A O 1
ATOM 659 N N . LEU A 1 92 ? 15.091 50.358 49.342 1.00 5.68 92 LEU A N 1
ATOM 660 C CA . LEU A 1 92 ? 15.139 50.275 47.892 1.00 5.04 92 LEU A CA 1
ATOM 661 C C . LEU A 1 92 ? 16.436 50.852 47.330 1.00 5.37 92 LEU A C 1
ATOM 662 O O . LEU A 1 92 ? 17.133 50.207 46.547 1.00 6.66 92 LEU A O 1
ATOM 667 N N . MET A 1 93 ? 16.764 52.063 47.765 1.00 5.84 93 MET A N 1
ATOM 668 C CA . MET A 1 93 ? 17.922 52.785 47.247 1.00 5.70 93 MET A CA 1
ATOM 669 C C . MET A 1 93 ? 19.315 52.539 47.819 1.00 6.41 93 MET A C 1
ATOM 670 O O . MET A 1 93 ? 20.302 52.727 47.113 1.00 5.45 93 MET A O 1
ATOM 675 N N . LEU A 1 94 ? 19.416 52.123 49.077 1.00 5.74 94 LEU A N 1
ATOM 676 C CA . LEU A 1 94 ? 20.736 51.911 49.648 1.00 6.41 94 LEU A CA 1
ATOM 677 C C . LEU A 1 94 ? 21.326 50.529 49.335 1.00 6.80 94 LEU A C 1
ATOM 678 O O . LEU A 1 94 ? 22.289 50.434 48.580 1.00 7.92 94 LEU A O 1
ATOM 683 N N . PRO A 1 95 ? 20.769 49.443 49.902 1.00 6.89 95 PRO A N 1
ATOM 684 C CA . PRO A 1 95 ? 21.344 48.132 49.587 1.00 7.09 95 PRO A CA 1
ATOM 685 C C . PRO A 1 95 ? 20.775 47.564 48.285 1.00 7.28 95 PRO A C 1
ATOM 686 O O . PRO A 1 95 ? 21.096 46.443 47.905 1.00 9.78 95 PRO A O 1
ATOM 690 N N . SER A 1 96 ? 19.944 48.352 47.607 1.00 6.25 96 SER A N 1
ATOM 691 C CA . SER A 1 96 ? 19.272 47.925 46.382 1.00 6.51 96 SER A CA 1
ATOM 692 C C . SER A 1 96 ? 18.345 46.771 46.750 1.00 5.94 96 SER A C 1
ATOM 693 O O . SER A 1 96 ? 18.550 45.624 46.345 1.00 6.24 96 SER A O 1
ATOM 696 N N . GLY A 1 97 ? 17.321 47.088 47.534 1.00 5.75 97 GLY A N 1
ATOM 697 C CA . GLY A 1 97 ? 16.386 46.065 47.961 1.00 5.80 97 GLY A CA 1
ATOM 698 C C . GLY A 1 97 ? 15.289 45.788 46.953 1.00 5.23 97 GLY A C 1
ATOM 699 O O . GLY A 1 97 ? 14.349 46.571 46.821 1.00 6.44 97 GLY A O 1
ATOM 700 N N . CYS A 1 98 ? 15.408 44.676 46.230 1.00 5.58 98 CYS A N 1
ATOM 701 C CA . CYS A 1 98 ? 14.388 44.305 45.257 1.00 6.36 98 CYS A CA 1
ATOM 702 C C . CYS A 1 98 ? 13.115 43.852 45.983 1.00 6.42 98 CYS A C 1
ATOM 703 O O . CYS A 1 98 ? 12.029 43.872 45.403 1.00 6.80 98 CYS A O 1
ATOM 706 N N . ASP A 1 99 ? 13.253 43.440 47.248 1.00 6.46 99 ASP A N 1
ATOM 707 C CA . ASP A 1 99 ? 12.090 43.051 48.033 1.00 5.27 99 ASP A CA 1
ATOM 708 C C . ASP A 1 99 ? 11.331 44.340 48.371 1.00 5.38 99 ASP A C 1
ATOM 709 O O . ASP A 1 99 ? 10.097 44.369 48.365 1.00 5.71 99 ASP A O 1
ATOM 714 N N . ALA A 1 100 ? 12.074 45.415 48.644 1.00 4.80 100 ALA A N 1
ATOM 715 C CA . ALA A 1 100 ? 11.451 46.699 48.948 1.00 4.61 100 ALA A CA 1
ATOM 716 C C . ALA A 1 100 ? 10.751 47.227 47.686 1.00 4.98 100 ALA A C 1
ATOM 717 O O . ALA A 1 100 ? 9.681 47.833 47.762 1.00 5.81 100 ALA A O 1
ATOM 719 N N . ALA A 1 101 ? 11.350 46.980 46.521 1.00 4.68 101 ALA A N 1
ATOM 720 C CA . ALA A 1 101 ? 10.761 47.423 45.260 1.00 5.00 101 ALA A CA 1
ATOM 721 C C . ALA A 1 101 ? 9.414 46.734 45.076 1.00 5.36 101 ALA A C 1
ATOM 722 O O . ALA A 1 101 ? 8.418 47.364 44.713 1.00 5.80 101 ALA A O 1
ATOM 724 N N . TYR A 1 102 ? 9.394 45.429 45.331 1.00 6.25 102 TYR A N 1
ATOM 725 C CA . TYR A 1 102 ? 8.176 44.644 45.202 1.00 5.30 102 TYR A CA 1
ATOM 726 C C . TYR A 1 102 ? 7.124 45.207 46.164 1.00 5.69 102 TYR A C 1
ATOM 727 O O . TYR A 1 102 ? 5.967 45.405 45.792 1.00 6.86 102 TYR A O 1
ATOM 736 N N . ALA A 1 103 ? 7.532 45.490 47.397 1.00 5.03 103 ALA A N 1
ATOM 737 C CA . ALA A 1 103 ? 6.606 46.043 48.381 1.00 5.04 103 ALA A CA 1
ATOM 738 C C . ALA A 1 103 ? 6.003 47.375 47.908 1.00 4.93 103 ALA A C 1
ATOM 739 O O . ALA A 1 103 ? 4.800 47.612 48.041 1.00 5.38 103 ALA A O 1
ATOM 741 N N . LEU A 1 104 ? 6.839 48.246 47.356 1.00 4.43 104 LEU A N 1
ATOM 742 C CA . LEU A 1 104 ? 6.363 49.538 46.892 1.00 5.34 104 LEU A CA 1
ATOM 743 C C . LEU A 1 104 ? 5.393 49.415 45.722 1.00 5.96 104 LEU A C 1
ATOM 744 O O . LEU A 1 104 ? 4.389 50.121 45.670 1.00 6.01 104 LEU A O 1
ATOM 749 N N . ALA A 1 105 ? 5.695 48.518 44.786 1.00 6.12 105 ALA A N 1
ATOM 750 C CA . ALA A 1 105 ? 4.833 48.307 43.624 1.00 6.67 105 ALA A CA 1
ATOM 751 C C . ALA A 1 105 ? 3.480 47.722 44.047 1.00 6.82 105 ALA A C 1
ATOM 752 O O . ALA A 1 105 ? 2.429 48.081 43.510 1.00 7.21 105 ALA A O 1
ATOM 754 N N . ASP A 1 106 ? 3.519 46.812 45.013 1.00 7.02 106 ASP A N 1
ATOM 755 C CA . ASP A 1 106 ? 2.314 46.174 45.531 1.00 7.20 106 ASP A CA 1
ATOM 756 C C . ASP A 1 106 ? 1.447 47.249 46.191 1.00 7.69 106 ASP A C 1
ATOM 757 O O . ASP A 1 106 ? 0.222 47.285 46.033 1.00 8.13 106 ASP A O 1
ATOM 762 N N . LYS A 1 107 ? 2.100 48.137 46.924 1.00 7.74 107 LYS A N 1
ATOM 763 C CA . LYS A 1 107 ? 1.404 49.197 47.632 1.00 8.96 107 LYS A CA 1
ATOM 764 C C . LYS A 1 107 ? 0.789 50.267 46.743 1.00 9.41 107 LYS A C 1
ATOM 765 O O . LYS A 1 107 ? -0.370 50.650 46.935 1.00 11.00 107 LYS A O 1
ATOM 771 N N . TYR A 1 108 ? 1.548 50.742 45.762 1.00 7.95 108 TYR A N 1
ATOM 772 C CA . TYR A 1 108 ? 1.055 51.831 44.928 1.00 8.24 108 TYR A CA 1
ATOM 773 C C . TYR A 1 108 ? 0.426 51.516 43.579 1.00 9.16 108 TYR A C 1
ATOM 774 O O . TYR A 1 108 ? -0.106 52.418 42.922 1.00 9.86 108 TYR A O 1
ATOM 783 N N . GLY A 1 109 ? 0.471 50.256 43.159 1.00 8.82 109 GLY A N 1
ATOM 784 C CA . GLY A 1 109 ? -0.164 49.903 41.902 1.00 7.51 109 GLY A CA 1
ATOM 785 C C . GLY A 1 109 ? -1.659 49.792 42.159 1.00 9.04 109 GLY A C 1
ATOM 786 O O . GLY A 1 109 ? -2.079 49.605 43.304 1.00 9.12 109 GLY A O 1
ATOM 787 N N . SER A 1 110 ? -2.470 49.921 41.115 1.00 8.16 110 SER A N 1
ATOM 788 C CA . SER A 1 110 ? -3.919 49.814 41.257 1.00 9.14 110 SER A CA 1
ATOM 789 C C . SER A 1 110 ? -4.362 48.397 40.874 1.00 8.44 110 SER A C 1
ATOM 790 O O . SER A 1 110 ? -4.014 47.906 39.805 1.00 8.88 110 SER A O 1
ATOM 793 N N . GLY A 1 111 ? -5.119 47.740 41.749 1.00 8.46 111 GLY A N 1
ATOM 794 C CA . GLY A 1 111 ? -5.576 46.394 41.455 1.00 8.01 111 GLY A CA 1
ATOM 795 C C . GLY A 1 111 ? -6.017 45.649 42.696 1.00 8.63 111 GLY A C 1
ATOM 796 O O . GLY A 1 111 ? -5.702 46.058 43.808 1.00 7.93 111 GLY A O 1
ATOM 797 N N . SER A 1 112 ? -6.738 44.549 42.499 1.00 8.95 112 SER A N 1
ATOM 798 C CA . SER A 1 112 ? -7.244 43.749 43.608 1.00 10.99 112 SER A CA 1
ATOM 799 C C . SER A 1 112 ? -6.352 42.574 43.990 1.00 10.86 112 SER A C 1
ATOM 800 O O . SER A 1 112 ? -6.616 41.886 44.980 1.00 11.95 112 SER A O 1
ATOM 803 N N . THR A 1 113 ? -5.314 42.333 43.194 1.00 10.08 113 THR A N 1
ATOM 804 C CA . THR A 1 113 ? -4.350 41.271 43.479 1.00 9.78 113 THR A CA 1
ATOM 805 C C . THR A 1 113 ? -2.965 41.886 43.363 1.00 9.03 113 THR A C 1
ATOM 806 O O . THR A 1 113 ? -2.792 42.922 42.724 1.00 9.04 113 THR A O 1
ATOM 810 N N . ARG A 1 114 ? -1.985 41.241 43.981 1.00 8.26 114 ARG A N 1
ATOM 811 C CA . ARG A 1 114 ? -0.611 41.707 43.923 1.00 8.44 114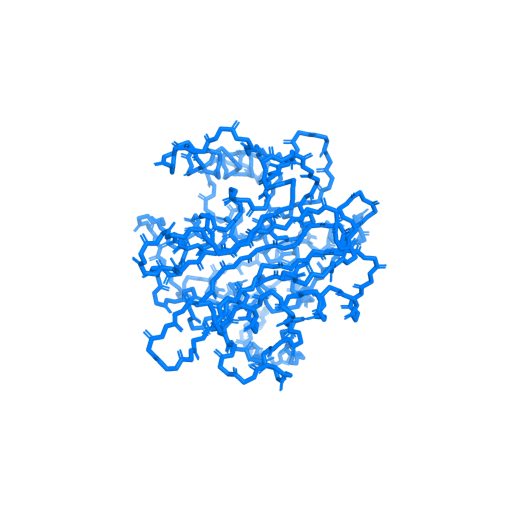 ARG A CA 1
ATOM 812 C C . ARG A 1 114 ? -0.179 41.710 42.456 1.00 7.55 114 ARG A C 1
ATOM 813 O O . ARG A 1 114 ? 0.477 42.639 41.992 1.00 7.71 114 ARG A O 1
ATOM 821 N N . ALA A 1 115 ? -0.562 40.670 41.727 1.00 7.58 115 ALA A N 1
ATOM 822 C CA . ALA A 1 115 ? -0.204 40.564 40.320 1.00 8.26 115 ALA A CA 1
ATOM 823 C C . ALA A 1 115 ? -0.758 41.737 39.521 1.00 8.89 115 ALA A C 1
ATOM 824 O O . ALA A 1 115 ? -0.066 42.315 38.685 1.00 9.16 115 ALA A O 1
ATOM 826 N N . ALA A 1 116 ? -2.009 42.091 39.779 1.00 8.63 116 ALA A N 1
ATOM 827 C CA . ALA A 1 116 ? -2.631 43.202 39.071 1.00 8.14 116 ALA A CA 1
ATOM 828 C C . ALA A 1 116 ? -1.970 44.535 39.455 1.00 8.11 116 ALA A C 1
ATOM 829 O O . ALA A 1 116 ? -1.715 45.388 38.597 1.00 7.96 116 ALA A O 1
ATOM 831 N N . ARG A 1 117 ? -1.681 44.715 40.741 1.00 6.55 117 ARG A N 1
ATOM 832 C CA . ARG A 1 117 ? -1.068 45.959 41.186 1.00 6.59 117 ARG A CA 1
ATOM 833 C C . ARG A 1 117 ? 0.348 46.124 40.634 1.00 6.76 117 ARG A C 1
ATOM 834 O O . ARG A 1 117 ? 0.769 47.236 40.311 1.00 6.78 117 ARG A O 1
ATOM 842 N N . VAL A 1 118 ? 1.078 45.019 40.515 1.00 7.19 118 VAL A N 1
ATOM 843 C CA . VAL A 1 118 ? 2.434 45.064 39.986 1.00 8.12 118 VAL A CA 1
ATOM 844 C C . VAL A 1 118 ? 2.374 45.510 38.525 1.00 8.29 118 VAL A C 1
ATOM 845 O O . VAL A 1 118 ? 3.158 46.355 38.081 1.00 8.71 118 VAL A O 1
ATOM 849 N N . LYS A 1 119 ? 1.424 44.950 37.786 1.00 8.69 119 LYS A N 1
ATOM 850 C CA . LYS A 1 119 ? 1.258 45.287 36.383 1.00 9.29 119 LYS A CA 1
ATOM 851 C C . LYS A 1 119 ? 0.940 46.767 36.262 1.00 9.56 119 LYS A C 1
ATOM 852 O O . LYS A 1 119 ? 1.541 47.481 35.456 1.00 9.82 119 LYS A O 1
ATOM 858 N N . SER A 1 120 ? -0.007 47.224 37.075 1.00 8.10 120 SER A N 1
ATOM 859 C CA . SER A 1 120 ? -0.409 48.623 37.072 1.00 7.38 120 SER A CA 1
ATOM 860 C C . SER A 1 120 ? 0.755 49.552 37.415 1.00 7.18 120 SER A C 1
ATOM 861 O O . SER A 1 120 ? 0.918 50.592 36.793 1.00 7.86 120 SER A O 1
ATOM 864 N N . PHE A 1 121 ? 1.569 49.183 38.400 1.00 6.76 121 PHE A N 1
ATOM 865 C CA . PHE A 1 121 ? 2.698 50.028 38.781 1.00 6.29 121 PHE A CA 1
ATOM 866 C C . PHE A 1 121 ? 3.719 50.170 37.652 1.00 6.22 121 PHE A C 1
ATOM 867 O O . PHE A 1 121 ? 4.265 51.249 37.433 1.00 6.72 121 PHE A O 1
ATOM 875 N N . ILE A 1 122 ? 3.992 49.078 36.948 1.00 7.34 122 ILE A N 1
ATOM 876 C CA . ILE A 1 122 ? 4.947 49.135 35.850 1.00 8.10 122 ILE A CA 1
ATOM 877 C C . ILE A 1 122 ? 4.381 50.050 34.760 1.00 8.38 122 ILE A C 1
ATOM 878 O O . ILE A 1 122 ? 5.129 50.741 34.066 1.00 8.68 122 ILE A O 1
ATOM 883 N N . GLY A 1 123 ? 3.057 50.069 34.629 1.00 8.37 123 GLY A N 1
ATOM 884 C CA . GLY A 1 123 ? 2.431 50.947 33.653 1.00 8.00 123 GLY A CA 1
ATOM 885 C C . GLY A 1 123 ? 2.695 52.396 34.036 1.00 7.93 123 GLY A C 1
ATOM 886 O O . GLY A 1 123 ? 2.954 53.249 33.180 1.00 8.29 123 GLY A O 1
ATOM 887 N N . LYS A 1 124 ? 2.633 52.684 35.334 1.00 7.09 124 LYS A N 1
ATOM 888 C CA . LYS A 1 124 ? 2.885 54.034 35.829 1.00 7.48 124 LYS A CA 1
ATOM 889 C C . LYS A 1 124 ? 4.325 54.452 35.512 1.00 7.27 124 LYS A C 1
ATOM 890 O O . LYS A 1 124 ? 4.604 55.619 35.222 1.00 7.50 124 LYS A O 1
ATOM 896 N N . MET A 1 125 ? 5.242 53.491 35.580 1.00 7.41 125 MET A N 1
ATOM 897 C CA . MET A 1 125 ? 6.647 53.757 35.293 1.00 7.45 125 MET A CA 1
ATOM 898 C C . MET A 1 125 ? 6.792 54.148 33.821 1.00 8.31 125 MET A C 1
ATOM 899 O O . MET A 1 125 ? 7.502 55.095 33.481 1.00 8.95 125 MET A O 1
ATOM 904 N N . ASN A 1 126 ? 6.112 53.419 32.949 1.00 7.63 126 ASN A N 1
ATOM 905 C CA . ASN A 1 126 ? 6.188 53.719 31.530 1.00 9.17 126 ASN A CA 1
ATOM 906 C C . ASN A 1 126 ? 5.485 55.036 31.210 1.00 10.58 126 ASN A C 1
ATOM 907 O O . ASN A 1 126 ? 5.908 55.780 30.317 1.00 10.40 126 ASN A O 1
ATOM 912 N N . THR A 1 127 ? 4.424 55.335 31.952 1.00 10.43 127 THR A N 1
ATOM 913 C CA . THR A 1 127 ? 3.695 56.577 31.742 1.00 10.28 127 THR A CA 1
ATOM 914 C C . THR A 1 127 ? 4.588 57.740 32.156 1.00 10.12 127 THR A C 1
ATOM 915 O O . THR A 1 127 ? 4.568 58.804 31.534 1.00 10.09 127 THR A O 1
ATOM 919 N N . ALA A 1 128 ? 5.381 57.536 33.202 1.00 8.45 128 ALA A N 1
ATOM 920 C CA . ALA A 1 128 ? 6.278 58.587 33.671 1.00 9.03 128 ALA A CA 1
ATOM 921 C C . ALA A 1 128 ? 7.381 58.844 32.650 1.00 8.77 128 ALA A C 1
ATOM 922 O O . ALA A 1 128 ? 7.815 59.984 32.480 1.00 9.70 128 ALA A O 1
ATOM 924 N N . ALA A 1 129 ? 7.833 57.786 31.976 1.00 9.12 129 ALA A N 1
ATOM 925 C CA . ALA A 1 129 ? 8.874 57.914 30.954 1.00 8.40 129 ALA A CA 1
ATOM 926 C C . ALA A 1 129 ? 8.316 58.725 29.789 1.00 8.71 129 ALA A C 1
ATOM 927 O O . ALA A 1 129 ? 8.971 59.630 29.263 1.00 9.06 129 ALA A O 1
ATOM 929 N N . THR A 1 130 ? 7.092 58.393 29.400 1.00 9.98 130 THR A N 1
ATOM 930 C CA . THR A 1 130 ? 6.412 59.075 28.312 1.00 12.56 130 THR A CA 1
ATOM 931 C C . THR A 1 130 ? 6.246 60.553 28.632 1.00 12.69 130 THR A C 1
ATOM 932 O O . THR A 1 130 ? 6.445 61.413 27.773 1.00 13.93 130 THR A O 1
ATOM 936 N N . ASN A 1 131 ? 5.879 60.844 29.874 1.00 12.21 131 ASN A N 1
ATOM 937 C CA . ASN A 1 131 ? 5.665 62.220 30.301 1.00 13.28 131 ASN A CA 1
ATOM 938 C C . ASN A 1 131 ? 6.944 63.042 30.299 1.00 12.39 131 ASN A C 1
ATOM 939 O O . ASN A 1 131 ? 6.894 64.271 30.257 1.00 12.85 131 ASN A O 1
ATOM 944 N N . LEU A 1 132 ? 8.086 62.364 30.348 1.00 11.55 132 LEU A N 1
ATOM 945 C CA . LEU A 1 132 ? 9.380 63.040 30.330 1.00 11.36 132 LEU A CA 1
ATOM 946 C C . LEU A 1 132 ? 9.843 63.243 28.890 1.00 11.24 132 LEU A C 1
ATOM 947 O O . LEU A 1 132 ? 10.890 63.837 28.640 1.00 12.41 132 LEU A O 1
ATOM 952 N N . GLY A 1 133 ? 9.056 62.736 27.947 1.00 11.74 133 GLY A N 1
ATOM 953 C CA . GLY A 1 133 ? 9.403 62.864 26.542 1.00 11.23 133 GLY A CA 1
ATOM 954 C C . GLY A 1 133 ? 10.459 61.863 26.102 1.00 11.81 133 GLY A C 1
ATOM 955 O O . GLY A 1 133 ? 11.119 62.062 25.080 1.00 11.99 133 GLY A O 1
ATOM 956 N N . LEU A 1 134 ? 10.635 60.788 26.868 1.00 9.74 134 LEU A N 1
ATOM 957 C CA . LEU A 1 134 ? 11.627 59.770 26.520 1.00 10.53 134 LEU A CA 1
ATOM 958 C C . LEU A 1 134 ? 11.124 58.859 25.394 1.00 10.98 134 LEU A C 1
ATOM 959 O O . LEU A 1 134 ? 9.922 58.611 25.266 1.00 11.46 134 LEU A O 1
ATOM 964 N N . HIS A 1 135 ? 12.060 58.359 24.592 1.00 10.70 135 HIS A N 1
ATOM 965 C CA . HIS A 1 135 ? 11.738 57.496 23.458 1.00 11.98 135 HIS A CA 1
ATOM 966 C C . HIS A 1 135 ? 12.563 56.216 23.403 1.00 11.30 135 HIS A C 1
ATOM 967 O O . HIS A 1 135 ? 12.272 55.332 22.604 1.00 14.32 135 HIS A O 1
ATOM 974 N N . ASN A 1 136 ? 13.589 56.110 24.239 1.00 9.74 136 ASN A N 1
ATOM 975 C CA . ASN A 1 136 ? 14.442 54.920 24.231 1.00 8.03 136 ASN A CA 1
ATOM 976 C C . ASN A 1 136 ? 14.419 54.157 25.548 1.00 7.35 136 ASN A C 1
ATOM 977 O O . ASN A 1 136 ? 15.380 53.473 25.893 1.00 7.51 136 ASN A O 1
ATOM 982 N N . THR A 1 137 ? 13.302 54.262 26.261 1.00 6.58 137 THR A N 1
ATOM 983 C CA . THR A 1 137 ? 13.144 53.609 27.553 1.00 6.22 137 THR A CA 1
ATOM 984 C C . THR A 1 137 ? 11.840 52.823 27.682 1.00 7.61 137 THR A C 1
ATOM 985 O O . THR A 1 137 ? 10.773 53.310 27.302 1.00 8.15 137 THR A O 1
ATOM 989 N N . HIS A 1 138 ? 11.930 51.605 28.207 1.00 6.97 138 HIS A N 1
ATOM 990 C CA . HIS A 1 138 ? 10.738 50.802 28.453 1.00 7.37 138 HIS A CA 1
ATOM 991 C C . HIS A 1 138 ? 10.969 49.933 29.678 1.00 7.06 138 HIS A C 1
ATOM 992 O O . HIS A 1 138 ? 12.042 49.361 29.859 1.00 7.04 138 HIS A O 1
ATOM 999 N N . PHE A 1 139 ? 9.950 49.846 30.522 1.00 8.14 139 PHE A N 1
ATOM 1000 C CA . PHE A 1 139 ? 10.035 49.054 31.733 1.00 7.35 139 PHE A CA 1
ATOM 1001 C C . PHE A 1 139 ? 9.113 47.852 31.649 1.00 7.61 139 PHE A C 1
ATOM 1002 O O . PHE A 1 139 ? 7.986 47.949 31.160 1.00 7.70 139 PHE A O 1
ATOM 1010 N N . ASP A 1 140 ? 9.613 46.722 32.132 1.00 8.56 140 ASP A N 1
ATOM 1011 C CA . ASP A 1 140 ? 8.859 45.486 32.169 1.00 9.93 140 ASP A CA 1
ATOM 1012 C C . ASP A 1 140 ? 9.009 44.890 33.570 1.00 9.13 140 ASP A C 1
ATOM 1013 O O . ASP A 1 140 ? 8.664 43.734 33.810 1.00 10.06 140 ASP A O 1
ATOM 1018 N N . SER A 1 141 ? 9.525 45.700 34.488 1.00 9.02 141 SER A N 1
ATOM 1019 C CA . SER A 1 141 ? 9.743 45.287 35.876 1.00 9.20 141 SER A CA 1
ATOM 1020 C C . SER A 1 141 ? 9.789 46.516 36.776 1.00 8.75 141 SER A C 1
ATOM 1021 O O . SER A 1 141 ? 9.892 47.645 36.291 1.00 8.69 141 SER A O 1
ATOM 1024 N N . PHE A 1 142 ? 9.705 46.299 38.086 1.00 8.13 142 PHE A N 1
ATOM 1025 C CA . PHE A 1 142 ? 9.769 47.408 39.033 1.00 7.53 142 PHE A CA 1
ATOM 1026 C C . PHE A 1 142 ? 11.163 47.478 39.645 1.00 8.12 142 PHE A C 1
ATOM 1027 O O . PHE A 1 142 ? 11.428 48.310 40.513 1.00 8.33 142 PHE A O 1
ATOM 1035 N N . ASP A 1 143 ? 12.062 46.613 39.187 1.00 7.35 143 ASP A N 1
ATOM 1036 C CA . ASP A 1 143 ? 13.402 46.579 39.757 1.00 7.15 143 ASP A CA 1
ATOM 1037 C C . ASP A 1 143 ? 14.541 46.315 38.776 1.00 8.28 143 ASP A C 1
ATOM 1038 O O . ASP A 1 143 ? 15.708 46.299 39.174 1.00 9.56 143 ASP A O 1
ATOM 1043 N N . GLY A 1 144 ? 14.206 46.101 37.507 1.00 9.36 144 GLY A N 1
ATOM 1044 C CA . GLY A 1 144 ? 15.229 45.832 36.509 1.00 12.02 144 GLY A CA 1
ATOM 1045 C C . GLY A 1 144 ? 15.582 44.355 36.419 1.00 15.27 144 GLY A C 1
ATOM 1046 O O . GLY A 1 144 ? 16.491 43.970 35.692 1.00 15.03 144 GLY A O 1
ATOM 1047 N N . ILE A 1 145 ? 14.869 43.519 37.167 1.00 17.07 145 ILE A N 1
ATOM 1048 C CA . ILE A 1 145 ? 15.132 42.089 37.145 1.00 20.37 145 ILE A CA 1
ATOM 1049 C C . ILE A 1 145 ? 14.532 41.466 35.890 1.00 23.15 145 ILE A C 1
ATOM 1050 O O . ILE A 1 145 ? 13.312 41.446 35.713 1.00 22.73 145 ILE A O 1
ATOM 1055 N N . GLY A 1 146 ? 15.418 40.987 35.019 1.00 26.82 146 GLY A N 1
ATOM 1056 C CA . GLY A 1 146 ? 15.026 40.331 33.781 1.00 29.35 146 GLY A CA 1
ATOM 1057 C C . GLY A 1 146 ? 14.175 41.034 32.735 1.00 30.33 146 GLY A C 1
ATOM 1058 O O . GLY A 1 146 ? 13.461 42.001 33.018 1.00 33.07 146 GLY A O 1
ATOM 1059 N N . ASN A 1 147 ? 14.292 40.523 31.507 1.00 30.30 147 ASN A N 1
ATOM 1060 C CA . ASN A 1 147 ? 13.553 40.971 30.323 1.00 27.80 147 ASN A CA 1
ATOM 1061 C C . ASN A 1 147 ? 14.203 41.854 29.249 1.00 25.44 147 ASN A C 1
ATOM 1062 O O . ASN A 1 147 ? 14.846 42.868 29.532 1.00 24.93 147 ASN A O 1
ATOM 1067 N N . GLY A 1 148 ? 14.011 41.450 27.997 1.00 21.25 148 GLY A N 1
ATOM 1068 C CA . GLY A 1 148 ? 14.536 42.216 26.891 1.00 18.18 148 GLY A CA 1
ATOM 1069 C C . GLY A 1 148 ? 13.670 43.451 26.702 1.00 15.80 148 GLY A C 1
ATOM 1070 O O . GLY A 1 148 ? 14.052 44.380 25.993 1.00 17.07 148 GLY A O 1
ATOM 1071 N N . ALA A 1 149 ? 12.495 43.467 27.325 1.00 12.64 149 ALA A N 1
ATOM 1072 C CA . ALA A 1 149 ? 11.610 44.621 27.207 1.00 11.39 149 ALA A CA 1
ATOM 1073 C C . ALA A 1 149 ? 11.863 45.629 28.328 1.00 10.14 149 ALA A C 1
ATOM 1074 O O . ALA A 1 149 ? 11.043 46.508 28.585 1.00 11.27 149 ALA A O 1
ATOM 1076 N N . ASN A 1 150 ? 12.989 45.478 29.015 1.00 8.27 150 ASN A N 1
ATOM 1077 C CA . ASN A 1 150 ? 13.361 46.420 30.065 1.00 7.62 150 ASN A CA 1
ATOM 1078 C C . ASN A 1 150 ? 14.697 46.998 29.617 1.00 8.48 150 ASN A C 1
ATOM 1079 O O . ASN A 1 150 ? 15.723 46.316 29.625 1.00 8.92 150 ASN A O 1
ATOM 1084 N N . TYR A 1 151 ? 14.677 48.260 29.210 1.00 8.02 151 TYR A N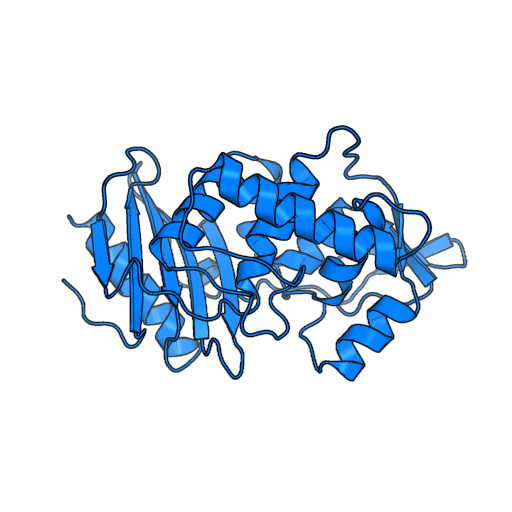 1
ATOM 1085 C CA . TYR A 1 151 ? 15.885 48.905 28.732 1.00 6.81 151 TYR A CA 1
ATOM 1086 C C . TYR A 1 151 ? 15.779 50.420 28.796 1.00 5.50 151 TYR A C 1
ATOM 1087 O O . TYR A 1 151 ? 14.689 50.985 28.928 1.00 5.07 151 TYR A O 1
ATOM 1096 N N . SER A 1 152 ? 16.935 51.064 28.703 1.00 7.03 152 SER A N 1
ATOM 1097 C CA . SER A 1 152 ? 17.019 52.518 28.688 1.00 6.44 152 SER A CA 1
ATOM 1098 C C . SER A 1 152 ? 18.352 52.887 28.059 1.00 7.37 152 SER A C 1
ATOM 1099 O O . SER A 1 152 ? 19.021 52.043 27.459 1.00 6.59 152 SER A O 1
ATOM 1102 N N . THR A 1 153 ? 18.737 54.149 28.190 1.00 6.82 153 THR A N 1
ATOM 1103 C CA . THR A 1 153 ? 19.999 54.615 27.636 1.00 6.52 153 THR A CA 1
ATOM 1104 C C . THR A 1 153 ? 20.667 55.520 28.665 1.00 6.16 153 THR A C 1
ATOM 1105 O O . THR A 1 153 ? 20.036 55.947 29.637 1.00 7.17 153 THR A O 1
ATOM 1109 N N . PRO A 1 154 ? 21.967 55.792 28.490 1.00 6.76 154 PRO A N 1
ATOM 1110 C CA . PRO A 1 154 ? 22.622 56.671 29.462 1.00 6.62 154 PRO A CA 1
ATOM 1111 C C . PRO A 1 154 ? 21.938 58.039 29.524 1.00 6.74 154 PRO A C 1
ATOM 1112 O O . PRO A 1 154 ? 21.784 58.603 30.603 1.00 6.24 154 PRO A O 1
ATOM 1116 N N . ARG A 1 155 ? 21.513 58.566 28.373 1.00 6.76 155 ARG A N 1
ATOM 1117 C CA . ARG A 1 155 ? 20.846 59.868 28.359 1.00 6.65 155 ARG A CA 1
ATOM 1118 C C . ARG A 1 155 ? 19.486 59.797 29.055 1.00 6.00 155 ARG A C 1
ATOM 1119 O O . ARG A 1 155 ? 19.192 60.598 29.947 1.00 5.54 155 ARG A O 1
ATOM 1127 N N . ASP A 1 156 ? 18.661 58.833 28.659 1.00 5.88 156 ASP A N 1
ATOM 1128 C CA . ASP A 1 156 ? 17.332 58.680 29.253 1.00 5.64 156 ASP A CA 1
ATOM 1129 C C . ASP A 1 156 ? 17.364 58.487 30.770 1.00 5.45 156 ASP A C 1
ATOM 1130 O O . ASP A 1 156 ? 16.596 59.122 31.496 1.00 5.94 156 ASP A O 1
ATOM 1135 N N . LEU A 1 157 ? 18.246 57.613 31.251 1.00 5.62 157 LEU A N 1
ATOM 1136 C CA . LEU A 1 157 ? 18.336 57.374 32.685 1.00 5.86 157 LEU A CA 1
ATOM 1137 C C . LEU A 1 157 ? 18.798 58.633 33.418 1.00 5.94 157 LEU A C 1
ATOM 1138 O O . LEU A 1 157 ? 18.385 58.887 34.550 1.00 6.72 157 LEU A O 1
ATOM 1143 N N . THR A 1 158 ? 19.658 59.422 32.778 1.00 6.49 158 THR A N 1
ATOM 1144 C CA . THR A 1 158 ? 20.142 60.654 33.391 1.00 5.76 158 THR A CA 1
ATOM 1145 C C . THR A 1 158 ? 18.977 61.637 33.502 1.00 7.15 158 THR A C 1
ATOM 1146 O O . THR A 1 158 ? 18.856 62.359 34.492 1.00 7.40 158 THR A O 1
ATOM 1150 N N . LYS A 1 159 ? 18.115 61.660 32.492 1.00 5.79 159 LYS A N 1
ATOM 1151 C CA . LYS A 1 159 ? 16.961 62.542 32.520 1.00 7.19 159 LYS A CA 1
ATOM 1152 C C . LYS A 1 159 ? 15.957 62.083 33.585 1.00 7.26 159 LYS A C 1
ATOM 1153 O O . LYS A 1 159 ? 15.301 62.906 34.225 1.00 7.75 159 LYS A O 1
ATOM 1159 N N . ILE A 1 160 ? 15.836 60.773 33.783 1.00 6.17 160 ILE A N 1
ATOM 1160 C CA . ILE A 1 160 ? 14.920 60.267 34.798 1.00 6.29 160 ILE A CA 1
ATOM 1161 C C . ILE A 1 160 ? 15.455 60.635 36.185 1.00 5.75 160 ILE A C 1
ATOM 1162 O O . ILE A 1 160 ? 14.699 61.042 37.074 1.00 6.19 160 ILE A O 1
ATOM 1167 N N . ALA A 1 161 ? 16.768 60.501 36.352 1.00 5.65 161 ALA A N 1
ATOM 1168 C CA . ALA A 1 161 ? 17.425 60.818 37.611 1.00 6.04 161 ALA A CA 1
ATOM 1169 C C . ALA A 1 161 ? 17.296 62.308 37.914 1.00 7.09 161 ALA A C 1
ATOM 1170 O O . ALA A 1 161 ? 16.997 62.695 39.040 1.00 7.59 161 ALA A O 1
ATOM 1172 N N . SER A 1 162 ? 17.529 63.145 36.909 1.00 6.73 162 SER A N 1
ATOM 1173 C CA . SER A 1 162 ? 17.414 64.587 37.094 1.00 6.89 162 SER A CA 1
ATOM 1174 C C . SER A 1 162 ? 15.995 64.935 37.555 1.00 6.66 162 SER A C 1
ATOM 1175 O O . SER A 1 162 ? 15.810 65.740 38.464 1.00 6.72 162 SER A O 1
ATOM 1178 N N . SER A 1 163 ? 14.995 64.313 36.934 1.00 6.90 163 SER A N 1
ATOM 1179 C CA . SER A 1 163 ? 13.604 64.553 37.304 1.00 6.94 163 SER A CA 1
ATOM 1180 C C . SER A 1 163 ? 13.345 64.122 38.745 1.00 7.14 163 SER A C 1
ATOM 1181 O O . SER A 1 163 ? 12.697 64.839 39.505 1.00 7.79 163 SER A O 1
ATOM 1184 N N . ALA A 1 164 ? 13.840 62.943 39.114 1.00 7.05 164 ALA A N 1
ATOM 1185 C CA . ALA A 1 164 ? 13.656 62.427 40.472 1.00 7.38 164 ALA A CA 1
ATOM 1186 C C . ALA A 1 164 ? 14.326 63.322 41.522 1.00 7.55 164 ALA A C 1
ATOM 1187 O O . ALA A 1 164 ? 13.790 63.512 42.618 1.00 6.77 164 ALA A O 1
ATOM 1189 N N . MET A 1 165 ? 15.490 63.868 41.177 1.00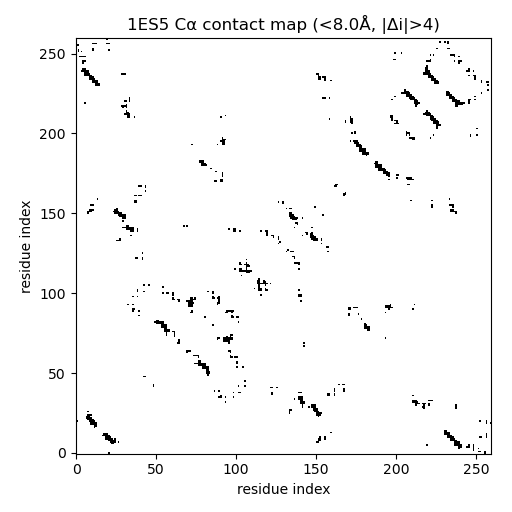 7.04 165 MET A N 1
ATOM 1190 C CA . MET A 1 165 ? 16.248 64.732 42.077 1.00 7.61 165 MET A CA 1
ATOM 1191 C C . MET A 1 165 ? 15.553 66.051 42.397 1.00 8.36 165 MET A C 1
ATOM 1192 O O . MET A 1 165 ? 16.041 66.828 43.213 1.00 9.34 165 MET A O 1
ATOM 1197 N N . LYS A 1 166 ? 14.426 66.319 41.749 1.00 9.47 166 LYS A N 1
ATOM 1198 C CA . LYS A 1 166 ? 13.686 67.545 42.034 1.00 10.62 166 LYS A CA 1
ATOM 1199 C C . LYS A 1 166 ? 12.972 67.366 43.381 1.00 11.19 166 LYS A C 1
ATOM 1200 O O . LYS A 1 166 ? 12.598 68.338 44.041 1.00 11.03 166 LYS A O 1
ATOM 1206 N N . ASN A 1 167 ? 12.789 66.109 43.778 1.00 10.49 167 ASN A N 1
ATOM 1207 C CA . ASN A 1 167 ? 12.113 65.770 45.027 1.00 9.00 167 ASN A CA 1
ATOM 1208 C C . ASN A 1 167 ? 13.113 65.747 46.186 1.00 8.02 167 ASN A C 1
ATOM 1209 O O . ASN A 1 167 ? 14.121 65.053 46.129 1.00 7.94 167 ASN A O 1
ATOM 1214 N N . SER A 1 168 ? 12.826 66.510 47.240 1.00 9.31 168 SER A N 1
ATOM 1215 C CA . SER A 1 168 ? 13.720 66.593 48.394 1.00 9.30 168 SER A CA 1
ATOM 1216 C C . SER A 1 168 ? 13.899 65.270 49.125 1.00 7.53 168 SER A C 1
ATOM 1217 O O . SER A 1 168 ? 14.977 64.988 49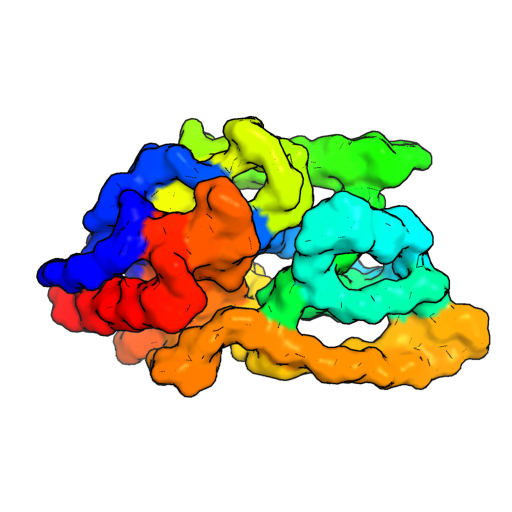.636 1.00 8.70 168 SER A O 1
ATOM 1220 N N . THR A 1 169 ? 12.844 64.462 49.174 1.00 7.79 169 THR A N 1
ATOM 1221 C CA . THR A 1 169 ? 12.921 63.166 49.844 1.00 7.48 169 THR A CA 1
ATOM 1222 C C . THR A 1 169 ? 13.862 62.255 49.066 1.00 7.39 169 THR A C 1
ATOM 1223 O O . THR A 1 169 ? 14.698 61.554 49.640 1.00 7.83 169 THR A O 1
ATOM 1227 N N . PHE A 1 170 ? 13.731 62.278 47.747 1.00 7.60 170 PHE A N 1
ATOM 1228 C CA . PHE A 1 170 ? 14.593 61.459 46.910 1.00 7.72 170 PHE A CA 1
ATOM 1229 C C . PHE A 1 170 ? 16.052 61.865 47.153 1.00 7.02 170 PHE A C 1
ATOM 1230 O O . PHE A 1 170 ? 16.923 61.016 47.360 1.00 7.15 170 PHE A O 1
ATOM 1238 N N . ARG A 1 171 ? 16.313 63.170 47.145 1.00 7.54 171 ARG A N 1
ATOM 1239 C CA . ARG A 1 171 ? 17.671 63.671 47.348 1.00 7.82 171 ARG A CA 1
ATOM 1240 C C . ARG A 1 171 ? 18.229 63.239 48.691 1.00 6.67 171 ARG A C 1
ATOM 1241 O O . ARG A 1 171 ? 19.380 62.828 48.798 1.00 7.61 171 ARG A O 1
ATOM 1249 N N . THR A 1 172 ? 17.399 63.327 49.718 1.00 8.14 172 THR A N 1
ATOM 1250 C CA . THR A 1 172 ? 17.830 62.950 51.058 1.00 9.10 172 THR A CA 1
ATOM 1251 C C . THR A 1 172 ? 18.206 61.478 51.124 1.00 8.97 172 THR A C 1
ATOM 1252 O O . THR A 1 172 ? 19.202 61.111 51.753 1.00 9.96 172 THR A O 1
ATOM 1256 N N . VAL A 1 173 ? 17.417 60.641 50.458 1.00 8.42 173 VAL A N 1
ATOM 1257 C CA . VAL A 1 173 ? 17.664 59.203 50.455 1.00 7.90 173 VAL A CA 1
ATOM 1258 C C . VAL A 1 173 ? 18.936 58.791 49.718 1.00 7.62 173 VAL A C 1
ATOM 1259 O O . VAL A 1 173 ? 19.787 58.100 50.282 1.00 7.44 173 VAL A O 1
ATOM 1263 N N . VAL A 1 174 ? 19.082 59.227 48.471 1.00 7.50 174 VAL A N 1
ATOM 1264 C CA . VAL A 1 174 ? 20.234 58.807 47.683 1.00 7.73 174 VAL A CA 1
ATOM 1265 C C . VAL A 1 174 ? 21.594 59.323 48.127 1.00 8.44 174 VAL A C 1
ATOM 1266 O O . VAL A 1 174 ? 22.625 58.816 47.680 1.00 9.24 174 VAL A O 1
ATOM 1270 N N . LYS A 1 175 ? 21.625 60.317 49.006 1.00 9.22 175 LYS A N 1
ATOM 1271 C CA . LYS A 1 175 ? 22.919 60.786 49.477 1.00 9.67 175 LYS A CA 1
ATOM 1272 C C . LYS A 1 175 ? 23.236 60.188 50.849 1.00 10.15 175 LYS A C 1
ATOM 1273 O O . LYS A 1 175 ? 24.284 60.469 51.428 1.00 9.82 175 LYS A O 1
ATOM 1279 N N . THR A 1 176 ? 22.333 59.350 51.357 1.00 9.80 176 THR A N 1
ATOM 1280 C CA . THR A 1 176 ? 22.529 58.710 52.660 1.00 8.93 176 THR A CA 1
ATOM 1281 C C . THR A 1 176 ? 23.463 57.503 52.558 1.00 9.09 176 THR A C 1
ATOM 1282 O O . THR A 1 176 ? 23.228 56.574 51.778 1.00 9.61 176 THR A O 1
ATOM 1286 N N . LYS A 1 177 ? 24.522 57.526 53.365 1.00 9.33 177 LYS A N 1
ATOM 1287 C CA . LYS A 1 177 ? 25.521 56.465 53.381 1.00 8.99 177 LYS A CA 1
ATOM 1288 C C . LYS A 1 177 ? 25.085 55.229 54.159 1.00 8.49 177 LYS A C 1
ATOM 1289 O O . LYS A 1 177 ? 25.353 54.095 53.753 1.00 8.53 177 LYS A O 1
ATOM 1295 N N . ALA A 1 178 ? 24.421 55.458 55.285 1.00 8.53 178 ALA A N 1
ATOM 1296 C CA . ALA A 1 178 ? 23.975 54.365 56.134 1.00 9.45 178 ALA A CA 1
ATOM 1297 C C . ALA A 1 178 ? 22.599 54.668 56.717 1.00 9.01 178 ALA A C 1
ATOM 1298 O O . ALA A 1 178 ? 22.271 55.822 56.983 1.00 10.64 178 ALA A O 1
ATOM 1300 N N . TYR A 1 179 ? 21.801 53.622 56.912 1.00 8.94 179 TYR A N 1
ATOM 1301 C CA . TYR A 1 179 ? 20.466 53.773 57.473 1.00 8.90 179 TYR A CA 1
ATOM 1302 C C . TYR A 1 179 ? 20.064 52.488 58.194 1.00 9.53 179 TYR A C 1
ATOM 1303 O O . TYR A 1 179 ? 20.218 51.397 57.650 1.00 9.01 179 TYR A O 1
ATOM 1312 N N . THR A 1 180 ? 19.566 52.626 59.423 1.00 9.08 180 THR A N 1
ATOM 1313 C CA . THR A 1 180 ? 19.141 51.473 60.216 1.00 9.25 180 THR A CA 1
ATOM 1314 C C . THR A 1 180 ? 17.639 51.568 60.500 1.00 9.46 180 THR A C 1
ATOM 1315 O O . THR A 1 180 ? 17.187 52.426 61.265 1.00 10.04 180 THR A O 1
ATOM 1319 N N . ALA A 1 181 ? 16.869 50.686 59.873 1.00 7.51 181 ALA A N 1
ATOM 1320 C CA . ALA A 1 181 ? 15.426 50.679 60.050 1.00 8.38 181 ALA A CA 1
ATOM 1321 C C . ALA A 1 181 ? 14.976 50.011 61.344 1.00 9.64 181 ALA A C 1
ATOM 1322 O O . ALA A 1 181 ? 15.450 48.938 61.707 1.00 11.37 181 ALA A O 1
ATOM 1324 N N . LYS A 1 182 ? 14.063 50.673 62.040 1.00 8.96 182 LYS A N 1
ATOM 1325 C CA . LYS A 1 182 ? 13.489 50.150 63.269 1.00 8.58 182 LYS A CA 1
ATOM 1326 C C . LYS A 1 182 ? 12.059 49.817 62.862 1.00 8.30 182 LYS A C 1
ATOM 1327 O O . LYS A 1 182 ? 11.215 50.703 62.747 1.00 8.46 182 LYS A O 1
ATOM 1333 N N . THR A 1 183 ? 11.803 48.537 62.619 1.00 7.84 183 THR A N 1
ATOM 1334 C CA . THR A 1 183 ? 10.496 48.083 62.173 1.00 9.00 183 THR A CA 1
ATOM 1335 C C . THR A 1 183 ? 9.608 47.561 63.304 1.00 9.41 183 THR A C 1
ATOM 1336 O O . THR A 1 183 ? 10.052 47.434 64.446 1.00 10.02 183 THR A O 1
ATOM 1340 N N . VAL A 1 184 ? 8.352 47.267 62.989 1.00 8.32 184 VAL A N 1
ATOM 1341 C CA . VAL A 1 184 ? 7.427 46.765 64.000 1.00 8.54 184 VAL A CA 1
ATOM 1342 C C . VAL A 1 184 ? 7.122 45.288 63.765 1.00 8.92 184 VAL A C 1
ATOM 1343 O O . VAL A 1 184 ? 6.661 44.904 62.691 1.00 10.30 184 VAL A O 1
ATOM 1347 N N . THR A 1 185 ? 7.385 44.463 64.773 1.00 8.80 185 THR A N 1
ATOM 1348 C CA . THR A 1 185 ? 7.137 43.024 64.681 1.00 10.24 185 THR A CA 1
ATOM 1349 C C . THR A 1 185 ? 5.676 42.668 64.964 1.00 11.33 185 THR A C 1
ATOM 1350 O O . THR A 1 185 ? 4.871 43.527 65.323 1.00 12.01 185 THR A O 1
ATOM 1354 N N . LYS A 1 186 ? 5.348 41.389 64.808 1.00 12.41 186 LYS A N 1
ATOM 1355 C CA . LYS A 1 186 ? 3.994 40.899 65.041 1.00 13.64 186 LYS A CA 1
ATOM 1356 C C . LYS A 1 186 ? 3.541 41.100 66.483 1.00 14.56 186 LYS A C 1
ATOM 1357 O O . LYS A 1 186 ? 2.342 41.148 66.763 1.00 16.29 186 LYS A O 1
ATOM 1363 N N . THR A 1 187 ? 4.490 41.208 67.403 1.00 14.40 187 THR A N 1
ATOM 1364 C CA . THR A 1 187 ? 4.139 41.403 68.803 1.00 15.00 187 THR A CA 1
ATOM 1365 C C . THR A 1 187 ? 4.030 42.884 69.106 1.00 15.14 187 THR A C 1
ATOM 1366 O O . THR A 1 187 ? 3.735 43.278 70.238 1.00 16.18 187 THR A O 1
ATOM 1370 N N . GLY A 1 188 ? 4.274 43.701 68.086 1.00 13.74 188 GLY A N 1
ATOM 1371 C CA . GLY A 1 188 ? 4.214 45.137 68.263 1.00 13.06 188 GLY A CA 1
ATOM 1372 C C . GLY A 1 188 ? 5.544 45.693 68.732 1.00 13.22 188 GLY A C 1
ATOM 1373 O O . GLY A 1 188 ? 5.719 46.909 68.829 1.00 15.26 188 GLY A O 1
ATOM 1374 N N . SER A 1 189 ? 6.495 44.814 69.028 1.00 12.72 189 SER A N 1
ATOM 1375 C CA . SER A 1 189 ? 7.799 45.264 69.490 1.00 12.50 189 SER A CA 1
ATOM 1376 C C . SER A 1 189 ? 8.544 45.931 68.343 1.00 12.39 189 SER A C 1
ATOM 1377 O O . SER A 1 189 ? 8.207 45.726 67.175 1.00 11.61 189 SER A O 1
ATOM 1380 N N . ILE A 1 190 ? 9.541 46.742 68.679 1.00 11.93 190 ILE A N 1
ATOM 1381 C CA . ILE A 1 190 ? 10.336 47.418 67.661 1.00 12.35 190 ILE A CA 1
ATOM 1382 C C . ILE A 1 190 ? 11.613 46.634 67.414 1.00 12.03 190 ILE A C 1
ATOM 1383 O O . ILE A 1 190 ? 12.384 46.362 68.341 1.00 12.73 190 ILE A O 1
ATOM 1388 N N . ARG A 1 191 ? 11.830 46.264 66.161 1.00 10.61 191 ARG A N 1
ATOM 1389 C CA . ARG A 1 191 ? 13.012 45.507 65.787 1.00 10.66 191 ARG A CA 1
ATOM 1390 C C . ARG A 1 191 ? 14.035 46.410 65.115 1.00 10.35 191 ARG A C 1
ATOM 1391 O O . ARG A 1 191 ? 13.704 47.178 64.216 1.00 10.12 191 ARG A O 1
ATOM 1399 N N . THR A 1 192 ? 15.280 46.320 65.563 1.00 9.77 192 THR A N 1
ATOM 1400 C CA . THR A 1 192 ? 16.354 47.099 64.970 1.00 8.09 192 THR A CA 1
ATOM 1401 C C . THR A 1 192 ? 16.987 46.200 63.920 1.00 7.51 192 THR A C 1
ATOM 1402 O O . THR A 1 192 ? 17.658 45.216 64.243 1.00 7.40 192 THR A O 1
ATOM 1406 N N . MET A 1 193 ? 16.743 46.529 62.657 1.00 7.41 193 MET A N 1
ATOM 1407 C CA . MET A 1 193 ? 17.287 45.755 61.548 1.00 8.08 193 MET A CA 1
ATOM 1408 C C . MET A 1 193 ? 18.789 45.992 61.430 1.00 7.73 193 MET A C 1
ATOM 1409 O O . MET A 1 193 ? 19.327 46.946 62.001 1.00 7.53 193 MET A O 1
ATOM 1414 N N . ASP A 1 194 ? 19.471 45.112 60.706 1.00 7.46 194 ASP A N 1
ATOM 1415 C CA . ASP A 1 194 ? 20.902 45.287 60.490 1.00 7.57 194 ASP A CA 1
ATOM 1416 C C . ASP A 1 194 ? 21.016 46.553 59.644 1.00 7.10 194 ASP A C 1
ATOM 1417 O O . ASP A 1 194 ? 20.171 46.814 58.795 1.00 7.09 194 ASP A O 1
ATOM 1422 N N . THR A 1 195 ? 22.058 47.334 59.880 1.00 7.10 195 THR A N 1
ATOM 1423 C CA . THR A 1 195 ? 22.257 48.579 59.159 1.00 8.20 195 THR A CA 1
ATOM 1424 C C . THR A 1 195 ? 22.453 48.401 57.657 1.00 7.48 195 THR A C 1
ATOM 1425 O O . THR A 1 195 ? 23.163 47.503 57.206 1.00 8.12 195 THR A O 1
ATOM 1429 N N . TRP A 1 196 ? 21.802 49.272 56.895 1.00 8.75 196 TRP A N 1
ATOM 1430 C CA . TRP A 1 196 ? 21.895 49.273 55.440 1.00 8.42 196 TRP A CA 1
ATOM 1431 C C . TRP A 1 196 ? 22.979 50.262 55.014 1.00 10.19 196 TRP A C 1
ATOM 1432 O O . TRP A 1 196 ? 23.067 51.365 55.548 1.00 10.54 196 TRP A O 1
ATOM 1443 N N . LYS A 1 197 ? 23.792 49.866 54.045 1.00 9.45 197 LYS A N 1
ATOM 1444 C CA . LYS A 1 197 ? 24.844 50.728 53.530 1.00 9.28 197 LYS A CA 1
ATOM 1445 C C . LYS A 1 197 ? 24.552 51.004 52.051 1.00 8.35 197 LYS A C 1
ATOM 1446 O O . LYS A 1 197 ? 24.171 50.101 51.306 1.00 7.41 197 LYS A O 1
ATOM 1452 N N . ASN A 1 198 ? 24.718 52.253 51.635 1.00 8.17 198 ASN A N 1
ATOM 1453 C CA . ASN A 1 198 ? 24.495 52.618 50.239 1.00 7.54 198 ASN A CA 1
ATOM 1454 C C . ASN A 1 198 ? 25.570 51.946 49.389 1.00 7.93 198 ASN A C 1
ATOM 1455 O O . ASN A 1 198 ? 26.758 52.060 49.691 1.00 8.55 198 ASN A O 1
ATOM 1460 N N . THR A 1 199 ? 25.156 51.255 48.328 1.00 7.41 199 THR A N 1
ATOM 1461 C CA . THR A 1 199 ? 26.088 50.565 47.437 1.00 7.54 199 THR A CA 1
ATOM 1462 C C . THR A 1 199 ? 26.907 51.516 46.559 1.00 7.57 199 THR A C 1
ATOM 1463 O O . THR A 1 199 ? 27.857 51.096 45.889 1.00 7.81 199 THR A O 1
ATOM 1467 N N . ASN A 1 200 ? 26.531 52.790 46.558 1.00 8.56 200 ASN A N 1
ATOM 1468 C CA . ASN A 1 200 ? 27.229 53.800 45.758 1.00 9.14 200 ASN A CA 1
ATOM 1469 C C . ASN A 1 200 ? 28.517 54.286 46.440 1.00 8.84 200 ASN A C 1
ATOM 1470 O O . ASN A 1 200 ? 28.483 55.193 47.274 1.00 9.40 200 ASN A O 1
ATOM 1475 N N . GLY A 1 201 ? 29.647 53.692 46.061 1.00 9.82 201 GLY A N 1
ATOM 1476 C CA . GLY A 1 201 ? 30.927 54.067 46.643 1.00 10.45 201 GLY A CA 1
ATOM 1477 C C . GLY A 1 201 ? 31.329 55.524 46.475 1.00 9.99 201 GLY A C 1
ATOM 1478 O O . GLY A 1 201 ? 32.119 56.047 47.259 1.00 10.11 201 GLY A O 1
ATOM 1479 N N . LEU A 1 202 ? 30.799 56.189 45.451 1.00 10.26 202 LEU A N 1
ATOM 1480 C CA . LEU A 1 202 ? 31.121 57.594 45.219 1.00 10.03 202 LEU A CA 1
ATOM 1481 C C . LEU A 1 202 ? 30.772 58.457 46.430 1.00 11.34 202 LEU A C 1
ATOM 1482 O O . LEU A 1 202 ? 31.416 59.473 46.684 1.00 11.54 202 LEU A O 1
ATOM 1487 N N . LEU A 1 203 ? 29.744 58.051 47.174 1.00 12.06 203 LEU A N 1
ATOM 1488 C CA . LEU A 1 203 ? 29.303 58.819 48.333 1.00 13.09 203 LEU A CA 1
ATOM 1489 C C . LEU A 1 203 ? 30.441 59.062 49.312 1.00 15.14 203 LEU A C 1
ATOM 1490 O O . LEU A 1 203 ? 30.468 60.079 50.009 1.00 15.78 203 LEU A O 1
ATOM 1495 N N . SER A 1 204 ? 31.391 58.136 49.349 1.00 16.49 204 SER A N 1
ATOM 1496 C CA . SER A 1 204 ? 32.522 58.281 50.248 1.00 18.18 204 SER A CA 1
ATOM 1497 C C . SER A 1 204 ? 33.830 58.588 49.519 1.00 18.22 204 SER A C 1
ATOM 1498 O O . SER A 1 204 ? 34.721 59.215 50.088 1.00 19.63 204 SER A O 1
ATOM 1501 N N . SER A 1 205 ? 33.939 58.167 48.261 1.00 16.21 205 SER A N 1
ATOM 1502 C CA . SER A 1 205 ? 35.164 58.381 47.490 1.00 15.04 205 SER A CA 1
ATOM 1503 C C . SER A 1 205 ? 35.244 59.675 46.681 1.00 14.21 205 SER A C 1
ATOM 1504 O O . SER A 1 205 ? 36.340 60.181 46.425 1.00 14.17 205 SER A O 1
ATOM 1507 N N . TYR A 1 206 ? 34.096 60.209 46.283 1.00 12.49 206 TYR A N 1
ATOM 1508 C CA . TYR A 1 206 ? 34.061 61.420 45.474 1.00 11.84 206 TYR A CA 1
ATOM 1509 C C . TYR A 1 206 ? 33.520 62.635 46.210 1.00 12.42 206 TYR A C 1
ATOM 1510 O O . TYR A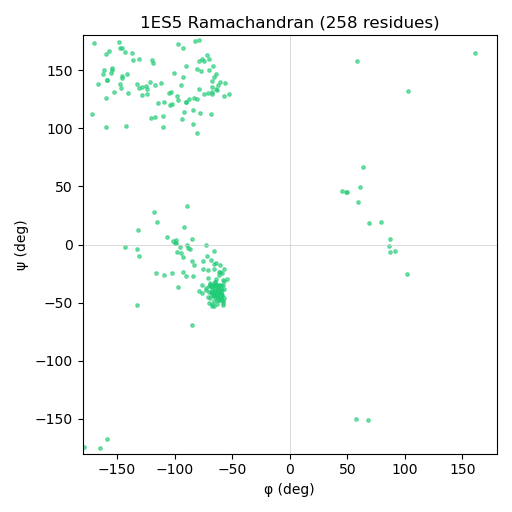 1 206 ? 32.327 62.721 46.509 1.00 13.02 206 TYR A O 1
ATOM 1519 N N . SER A 1 207 ? 34.406 63.585 46.486 1.00 13.65 207 SER A N 1
ATOM 1520 C CA . SER A 1 207 ? 34.027 64.800 47.188 1.00 13.52 207 SER A CA 1
ATOM 1521 C C . SER A 1 207 ? 32.914 65.516 46.440 1.00 12.58 207 SER A C 1
ATOM 1522 O O . SER A 1 207 ? 33.023 65.774 45.244 1.00 12.97 207 SER A O 1
ATOM 1525 N N . GLY A 1 208 ? 31.842 65.829 47.160 1.00 12.54 208 GLY A N 1
ATOM 1526 C CA . GLY A 1 208 ? 30.710 66.510 46.562 1.00 11.51 208 GLY A CA 1
ATOM 1527 C C . GLY A 1 208 ? 29.627 65.583 46.024 1.00 11.14 208 GLY A C 1
ATOM 1528 O O . GLY A 1 208 ? 28.572 66.055 45.602 1.00 11.07 208 GLY A O 1
ATOM 1529 N N . ALA A 1 209 ? 29.870 64.273 46.042 1.00 10.45 209 ALA A N 1
ATOM 1530 C CA . ALA A 1 209 ? 28.881 63.319 45.527 1.00 10.42 209 ALA A CA 1
ATOM 1531 C C . ALA A 1 209 ? 27.557 63.398 46.291 1.00 10.89 209 ALA A C 1
ATOM 1532 O O . ALA A 1 209 ? 27.541 63.531 47.516 1.00 10.71 209 ALA A O 1
ATOM 1534 N N . ILE A 1 210 ? 26.449 63.308 45.558 1.00 9.61 210 ILE A N 1
ATOM 1535 C CA . ILE A 1 210 ? 25.118 63.390 46.156 1.00 9.81 210 ILE A CA 1
ATOM 1536 C C . ILE A 1 210 ? 24.158 62.284 45.684 1.00 8.33 210 ILE A C 1
ATOM 1537 O O . ILE A 1 210 ? 23.028 62.202 46.158 1.00 8.50 210 ILE A O 1
ATOM 1542 N N . GLY A 1 211 ? 24.602 61.443 44.754 1.00 8.54 211 GLY A N 1
ATOM 1543 C CA . GLY A 1 211 ? 23.733 60.387 44.248 1.00 6.65 211 GLY A CA 1
ATOM 1544 C C . GLY A 1 211 ? 24.442 59.525 43.228 1.00 5.01 211 GLY A C 1
ATOM 1545 O O . GLY A 1 211 ? 25.646 59.671 43.060 1.00 5.88 211 GLY A O 1
ATOM 1546 N N . VAL A 1 212 ? 23.739 58.582 42.592 1.00 5.32 212 VAL A N 1
ATOM 1547 C CA . VAL A 1 212 ? 22.301 58.386 42.752 1.00 5.94 212 VAL A CA 1
ATOM 1548 C C . VAL A 1 212 ? 21.915 56.917 42.973 1.00 6.49 212 VAL A C 1
ATOM 1549 O O . VAL A 1 212 ? 21.207 56.599 43.928 1.00 6.88 212 VAL A O 1
ATOM 1553 N N . LYS A 1 213 ? 22.370 56.022 42.097 1.00 7.06 213 LYS A N 1
ATOM 1554 C CA . LYS A 1 213 ? 22.005 54.605 42.211 1.00 7.38 213 LYS A CA 1
ATOM 1555 C C . LYS A 1 213 ? 22.848 53.667 41.351 1.00 7.55 213 LYS A C 1
ATOM 1556 O O . LYS A 1 213 ? 23.134 53.947 40.180 1.00 7.08 213 LYS A O 1
ATOM 1562 N N . THR A 1 214 ? 23.207 52.533 41.943 1.00 6.87 214 THR A N 1
ATOM 1563 C CA . THR A 1 214 ? 24.011 51.507 41.289 1.00 6.78 214 THR A CA 1
ATOM 1564 C C . THR A 1 214 ? 23.149 50.444 40.603 1.00 7.61 214 THR A C 1
ATOM 1565 O O . THR A 1 214 ? 21.931 50.381 40.802 1.00 8.13 214 THR A O 1
ATOM 1569 N N . GLY A 1 215 ? 23.811 49.607 39.807 1.00 7.20 215 GLY A N 1
ATOM 1570 C CA . GLY A 1 215 ? 23.163 48.518 39.102 1.00 8.10 215 GLY A CA 1
ATOM 1571 C C . GLY A 1 215 ? 24.235 47.520 38.685 1.00 10.21 215 GLY A C 1
ATOM 1572 O O . GLY A 1 215 ? 25.389 47.901 38.465 1.00 8.84 215 GLY A O 1
ATOM 1573 N N . ALA A 1 216 ? 23.867 46.243 38.587 1.00 12.30 216 ALA A N 1
ATOM 1574 C CA . ALA A 1 216 ? 24.806 45.190 38.197 1.00 13.65 216 ALA A CA 1
ATOM 1575 C C . ALA A 1 216 ? 24.100 43.852 37.961 1.00 14.44 216 ALA A C 1
ATOM 1576 O O . ALA A 1 216 ? 23.595 43.234 38.904 1.00 16.34 216 ALA A O 1
ATOM 1578 N N . GLY A 1 217 ? 24.082 43.409 36.705 1.00 14.09 217 GLY A N 1
ATOM 1579 C CA . GLY A 1 217 ? 23.437 42.154 36.359 1.00 13.32 217 GLY A CA 1
ATOM 1580 C C . GLY A 1 217 ? 24.098 41.441 35.192 1.00 13.64 217 GLY A C 1
ATOM 1581 O O . GLY A 1 217 ? 24.991 42.002 34.551 1.00 12.40 217 GLY A O 1
ATOM 1582 N N . PRO A 1 218 ? 23.651 40.212 34.860 1.00 12.98 218 PRO A N 1
ATOM 1583 C CA . PRO A 1 218 ? 24.220 39.426 33.759 1.00 12.95 218 PRO A CA 1
ATOM 1584 C C . PRO A 1 218 ? 24.124 40.107 32.409 1.00 12.56 218 PRO A C 1
ATOM 1585 O O . PRO A 1 218 ? 25.019 39.971 31.574 1.00 13.77 218 PRO A O 1
ATOM 1589 N N . GLU A 1 219 ? 23.036 40.835 32.189 1.00 11.73 219 GLU A N 1
ATOM 1590 C CA . GLU A 1 219 ? 22.860 41.521 30.917 1.00 11.23 219 GLU A CA 1
ATOM 1591 C C . GLU A 1 219 ? 23.281 42.991 30.986 1.00 11.62 219 GLU A C 1
ATOM 1592 O O . GLU A 1 219 ? 23.857 43.518 30.036 1.00 13.03 219 GLU A O 1
ATOM 1598 N N . ALA A 1 220 ? 23.016 43.645 32.113 1.00 10.62 220 ALA A N 1
ATOM 1599 C CA . ALA A 1 220 ? 23.360 45.058 32.273 1.00 10.20 220 ALA A CA 1
ATOM 1600 C C . ALA A 1 220 ? 24.807 45.314 32.683 1.00 11.00 220 ALA A C 1
ATOM 1601 O O . ALA A 1 220 ? 25.316 46.426 32.524 1.00 10.04 220 ALA A O 1
ATOM 1603 N N . LYS A 1 221 ? 25.473 44.283 33.192 1.00 10.89 221 LYS A N 1
ATOM 1604 C CA . LYS A 1 221 ? 26.838 44.422 33.669 1.00 10.54 221 LYS A CA 1
ATOM 1605 C C . LYS A 1 221 ? 26.865 45.499 34.749 1.00 10.01 221 LYS A C 1
ATOM 1606 O O . LYS A 1 221 ? 25.865 45.696 35.442 1.00 11.55 221 LYS A O 1
ATOM 1612 N N . TYR A 1 222 ? 27.979 46.210 34.897 1.00 9.53 222 TYR A N 1
ATOM 1613 C CA . TYR A 1 222 ? 28.084 47.199 35.971 1.00 9.25 222 TYR A CA 1
ATOM 1614 C C . TYR A 1 222 ? 27.664 48.616 35.609 1.00 8.51 222 TYR A C 1
ATOM 1615 O O . TYR A 1 222 ? 28.298 49.285 34.792 1.00 7.72 222 TYR A O 1
ATOM 1624 N N . CYS A 1 223 ? 26.584 49.062 36.248 1.00 7.01 223 CYS A N 1
ATOM 1625 C CA . CYS A 1 223 ? 26.008 50.371 35.982 1.00 7.28 223 CYS A CA 1
ATOM 1626 C C . CYS A 1 223 ? 25.993 51.319 37.172 1.00 6.89 223 CYS A C 1
ATOM 1627 O O . CYS A 1 223 ? 26.012 50.897 38.334 1.00 6.35 223 CYS A O 1
ATOM 1630 N N . LEU A 1 224 ? 25.951 52.614 36.873 1.00 6.72 224 LEU A N 1
ATOM 1631 C CA . LEU A 1 224 ? 25.916 53.619 37.919 1.00 6.51 224 LEU A CA 1
ATOM 1632 C C . LEU A 1 224 ? 25.385 54.953 37.423 1.00 6.29 224 LEU A C 1
ATOM 1633 O O . LEU A 1 224 ? 25.860 55.483 36.421 1.00 5.79 224 LEU A O 1
ATOM 1638 N N . VAL A 1 225 ? 24.370 55.467 38.112 1.00 6.54 225 VAL A N 1
ATOM 1639 C CA . VAL A 1 225 ? 23.816 56.780 37.809 1.00 6.31 225 VAL A CA 1
ATOM 1640 C C . VAL A 1 225 ? 24.440 57.622 38.917 1.00 6.84 225 VAL A C 1
ATOM 1641 O O . VAL A 1 225 ? 24.261 57.334 40.102 1.00 7.32 225 VAL A O 1
ATOM 1645 N N . PHE A 1 226 ? 25.197 58.639 38.521 1.00 7.55 226 PHE A N 1
ATOM 1646 C CA . PHE A 1 226 ? 25.925 59.491 39.457 1.00 7.75 226 PHE A CA 1
ATOM 1647 C C . PHE A 1 226 ? 25.549 60.968 39.418 1.00 6.79 226 PHE A C 1
ATOM 1648 O O . PHE A 1 226 ? 25.013 61.466 38.429 1.00 6.68 226 PHE A O 1
ATOM 1656 N N . ALA A 1 227 ? 25.856 61.660 40.510 1.00 7.97 227 ALA A N 1
ATOM 1657 C CA . ALA A 1 227 ? 25.609 63.097 40.632 1.00 8.21 227 ALA A CA 1
ATOM 1658 C C . ALA A 1 227 ? 26.525 63.654 41.719 1.00 9.14 227 ALA A C 1
ATOM 1659 O O . ALA A 1 227 ? 26.774 62.998 42.733 1.00 8.03 227 ALA A O 1
ATOM 1661 N N . ALA A 1 228 ? 27.043 64.855 41.487 1.00 9.04 228 ALA A N 1
ATOM 1662 C CA . ALA A 1 228 ? 27.926 65.515 42.440 1.00 8.95 228 ALA A CA 1
ATOM 1663 C C . ALA A 1 228 ? 27.824 67.013 42.218 1.00 10.65 228 ALA A C 1
ATOM 1664 O O . ALA A 1 228 ? 27.525 67.469 41.106 1.00 9.54 228 ALA A O 1
ATOM 1666 N N . THR A 1 229 ? 28.064 67.777 43.277 1.00 10.49 229 THR A N 1
ATOM 1667 C CA . THR A 1 229 ? 28.018 69.228 43.193 1.00 11.55 229 THR A CA 1
ATOM 1668 C C . THR A 1 229 ? 29.349 69.797 43.668 1.00 12.58 229 THR A C 1
ATOM 1669 O O . THR A 1 229 ? 29.855 69.422 44.732 1.00 12.75 229 THR A O 1
ATOM 1673 N N . ARG A 1 230 ? 29.920 70.683 42.861 1.00 12.12 230 ARG A N 1
ATOM 1674 C CA . ARG A 1 230 ? 31.191 71.326 43.180 1.00 13.06 230 ARG A CA 1
ATOM 1675 C C . ARG A 1 230 ? 31.157 72.742 42.621 1.00 14.07 230 ARG A C 1
ATOM 1676 O O . ARG A 1 230 ? 30.735 72.957 41.481 1.00 13.68 230 ARG A O 1
ATOM 1684 N N . GLY A 1 231 ? 31.593 73.703 43.429 1.00 15.61 231 GLY A N 1
ATOM 1685 C CA . GLY A 1 231 ? 31.613 75.088 42.990 1.00 15.73 231 GLY A CA 1
ATOM 1686 C C . GLY A 1 231 ? 30.323 75.596 42.370 1.00 16.03 231 GLY A C 1
ATOM 1687 O O . GLY A 1 231 ? 30.348 76.258 41.328 1.00 16.83 231 GLY A O 1
ATOM 1688 N N . GLY A 1 232 ? 29.195 75.287 43.002 1.00 14.84 232 GLY A N 1
ATOM 1689 C CA . GLY A 1 232 ? 27.916 75.747 42.495 1.00 14.79 232 GLY A CA 1
ATOM 1690 C C . GLY A 1 232 ? 27.481 75.119 41.181 1.00 15.69 232 GLY A C 1
ATOM 1691 O O . GLY A 1 232 ? 26.620 75.656 40.483 1.00 16.41 232 GLY A O 1
ATOM 1692 N N . LYS A 1 233 ? 28.083 73.990 40.833 1.00 14.17 233 LYS A N 1
ATOM 1693 C CA . LYS A 1 233 ? 27.726 73.285 39.608 1.00 14.05 233 LYS A CA 1
ATOM 1694 C C . LYS A 1 233 ? 27.428 71.830 39.952 1.00 11.31 233 LYS A C 1
ATOM 1695 O O . LYS A 1 233 ? 28.167 71.207 40.712 1.00 10.77 233 LYS A O 1
ATOM 1701 N N . THR A 1 234 ? 26.345 71.300 39.394 1.00 9.70 234 THR A N 1
ATOM 1702 C CA . THR A 1 234 ? 25.951 69.917 39.638 1.00 9.62 234 THR A CA 1
ATOM 1703 C C . THR A 1 234 ? 26.051 69.119 38.350 1.00 9.40 234 THR A C 1
ATOM 1704 O O . THR A 1 234 ? 25.414 69.458 37.351 1.00 9.82 234 THR A O 1
ATOM 1708 N N . VAL A 1 235 ? 26.863 68.067 38.377 1.00 9.14 235 VAL A N 1
ATOM 1709 C CA . VAL A 1 235 ? 27.029 67.192 37.219 1.00 8.74 235 VAL A CA 1
ATOM 1710 C C . VAL A 1 235 ? 26.257 65.910 37.522 1.00 8.48 235 VAL A C 1
ATOM 1711 O O . VAL A 1 235 ? 26.393 65.332 38.606 1.00 7.36 235 VAL A O 1
ATOM 1715 N N . ILE A 1 236 ? 25.432 65.486 36.575 1.00 7.51 236 ILE A N 1
ATOM 1716 C CA . ILE A 1 236 ? 24.640 64.274 36.740 1.00 6.95 236 ILE A CA 1
ATOM 1717 C C . ILE A 1 236 ? 24.799 63.450 35.467 1.00 6.78 236 ILE A C 1
ATOM 1718 O O . ILE A 1 236 ? 24.809 63.997 34.359 1.00 7.14 236 ILE A O 1
ATOM 1723 N N . GLY A 1 237 ? 24.957 62.141 35.624 1.00 6.39 237 GLY A N 1
ATOM 1724 C CA . GLY A 1 237 ? 25.137 61.292 34.461 1.00 7.43 237 GLY A CA 1
ATOM 1725 C C . GLY A 1 237 ? 24.947 59.818 34.752 1.00 6.58 237 GLY A C 1
ATOM 1726 O O . GLY A 1 237 ? 24.603 59.432 35.876 1.00 6.51 237 GLY A O 1
ATOM 1727 N N . THR A 1 238 ? 25.194 58.996 33.738 1.00 5.39 238 THR A N 1
ATOM 1728 C CA . THR A 1 238 ? 25.036 57.547 33.852 1.00 5.94 238 THR A CA 1
ATOM 1729 C C . THR A 1 238 ? 26.062 56.773 33.038 1.00 6.55 238 THR A C 1
ATOM 1730 O O . THR A 1 238 ? 26.448 57.197 31.947 1.00 6.45 238 THR A O 1
ATOM 1734 N N . VAL A 1 239 ? 26.510 55.644 33.575 1.00 5.83 239 VAL A N 1
ATOM 1735 C CA . VAL A 1 239 ? 27.396 54.770 32.823 1.00 6.71 239 VAL A CA 1
ATOM 1736 C C . VAL A 1 239 ? 26.691 53.424 32.827 1.00 7.01 239 VAL A C 1
ATOM 1737 O O . VAL A 1 239 ? 26.171 52.992 33.855 1.00 6.05 239 VAL A O 1
ATOM 1741 N N . LEU A 1 240 ? 26.627 52.793 31.658 1.00 6.64 240 LEU A N 1
ATOM 1742 C CA . LEU A 1 240 ? 25.994 51.491 31.531 1.00 7.85 240 LEU A CA 1
ATOM 1743 C C . LEU A 1 240 ? 27.003 50.489 30.996 1.00 8.40 240 LEU A C 1
ATOM 1744 O O . LEU A 1 240 ? 27.820 50.798 30.127 1.00 7.83 240 LEU A O 1
ATOM 1749 N N . ALA A 1 241 ? 26.950 49.287 31.550 1.00 8.66 241 ALA A N 1
ATOM 1750 C CA . ALA A 1 241 ? 27.822 48.211 31.136 1.00 9.28 241 ALA A CA 1
ATOM 1751 C C . ALA A 1 241 ? 29.316 48.462 31.310 1.00 9.92 241 ALA A C 1
ATOM 1752 O O . ALA A 1 241 ? 30.100 48.281 30.377 1.00 9.57 241 ALA A O 1
ATOM 1754 N N . SER A 1 242 ? 29.709 48.906 32.498 1.00 9.91 242 SER A N 1
ATOM 1755 C CA . SER A 1 242 ? 31.125 49.059 32.780 1.00 11.72 242 SER A CA 1
ATOM 1756 C C . SER A 1 242 ? 31.532 47.602 33.066 1.00 12.16 242 SER A C 1
ATOM 1757 O O . SER A 1 242 ? 30.675 46.708 33.112 1.00 11.74 242 SER A O 1
ATOM 1760 N N . THR A 1 243 ? 32.817 47.361 33.286 1.00 12.86 243 THR A N 1
ATOM 1761 C CA . THR A 1 243 ? 33.311 46.002 33.482 1.00 13.03 243 THR A CA 1
ATOM 1762 C C . THR A 1 243 ? 33.423 45.451 34.898 1.00 12.53 243 THR A C 1
ATOM 1763 O O . THR A 1 243 ? 33.653 44.254 35.086 1.00 13.59 243 THR A O 1
ATOM 1767 N N . SER A 1 244 ? 33.274 46.313 35.890 1.00 12.36 244 SER A N 1
ATOM 1768 C CA . SER A 1 244 ? 33.360 45.885 37.278 1.00 12.19 244 SER A CA 1
ATOM 1769 C C . SER A 1 244 ? 32.919 47.022 38.164 1.00 12.73 244 SER A C 1
ATOM 1770 O O . SER A 1 244 ? 32.684 48.131 37.695 1.00 12.36 244 SER A O 1
ATOM 1773 N N . ILE A 1 245 ? 32.804 46.749 39.453 1.00 12.90 245 ILE A N 1
ATOM 1774 C CA . ILE A 1 245 ? 32.399 47.778 40.381 1.00 12.96 245 ILE A CA 1
ATOM 1775 C C . ILE A 1 245 ? 33.492 48.860 40.448 1.00 14.12 245 ILE A C 1
ATOM 1776 O O . ILE A 1 245 ? 33.205 50.044 40.274 1.00 14.41 245 ILE A O 1
ATOM 1781 N N . PRO A 1 246 ? 34.759 48.471 40.698 1.00 13.65 246 PRO A N 1
ATOM 1782 C CA . PRO A 1 246 ? 35.783 49.525 40.748 1.00 13.28 246 PRO A CA 1
ATOM 1783 C C . PRO A 1 246 ? 35.838 50.332 39.448 1.00 12.97 246 PRO A C 1
ATOM 1784 O O . PRO A 1 246 ? 36.026 51.547 39.474 1.00 12.34 246 PRO A O 1
ATOM 1788 N N . ALA A 1 247 ? 35.665 49.654 38.314 1.00 11.92 247 ALA A N 1
ATOM 1789 C CA . ALA A 1 247 ? 35.710 50.327 37.017 1.00 12.36 247 ALA A CA 1
ATOM 1790 C C . ALA A 1 247 ? 34.541 51.297 36.841 1.00 12.88 247 ALA A C 1
ATOM 1791 O O . ALA A 1 247 ? 34.713 52.395 36.316 1.00 13.56 247 ALA A O 1
ATOM 1793 N N . ARG A 1 248 ? 33.350 50.902 37.279 1.00 13.09 248 ARG A N 1
ATOM 1794 C CA . ARG A 1 248 ? 32.201 51.782 37.142 1.00 11.75 248 ARG A CA 1
ATOM 1795 C C . ARG A 1 248 ? 32.404 53.038 37.983 1.00 12.14 248 ARG A C 1
ATOM 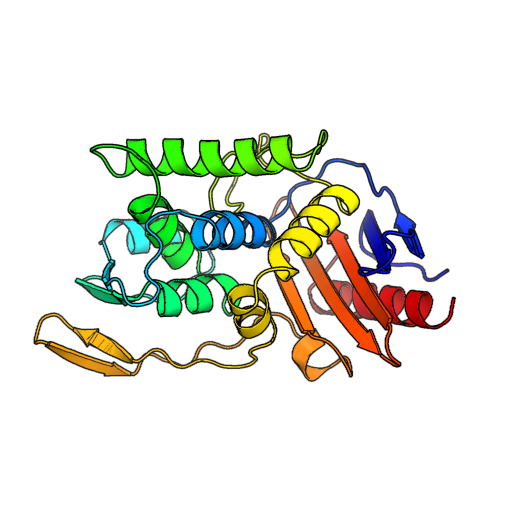1796 O O . ARG A 1 248 ? 32.008 54.134 37.580 1.00 10.69 248 ARG A O 1
ATOM 1804 N N . GLU A 1 249 ? 33.036 52.892 39.143 1.00 11.76 249 GLU A N 1
ATOM 1805 C CA . GLU A 1 249 ? 33.281 54.045 39.996 1.00 13.98 249 GLU A CA 1
ATOM 1806 C C . GLU A 1 249 ? 34.323 54.993 39.400 1.00 12.62 249 GLU A C 1
ATOM 1807 O O . GLU A 1 249 ? 34.165 56.212 39.471 1.00 11.61 249 GLU A O 1
ATOM 1813 N N . SER A 1 250 ? 35.389 54.441 38.824 1.00 11.59 250 SER A N 1
ATOM 1814 C CA . SER A 1 250 ? 36.422 55.278 38.210 1.00 12.05 250 SER A CA 1
ATOM 1815 C C . SER A 1 250 ? 35.874 55.919 36.932 1.00 10.77 250 SER A C 1
ATOM 1816 O O . SER A 1 250 ? 36.203 57.058 36.618 1.00 10.39 250 SER A O 1
ATOM 1819 N N . ASP A 1 251 ? 35.030 55.184 36.209 1.00 10.13 251 ASP A N 1
ATOM 1820 C CA . ASP A 1 251 ? 34.419 55.693 34.986 1.00 9.38 251 ASP A CA 1
ATOM 1821 C C . ASP A 1 251 ? 33.653 56.965 35.338 1.00 9.59 251 ASP A C 1
ATOM 1822 O O . ASP A 1 251 ? 33.814 58.002 34.696 1.00 8.79 251 ASP A O 1
ATOM 1827 N N . ALA A 1 252 ? 32.816 56.873 36.368 1.00 8.92 252 ALA A N 1
ATOM 1828 C CA . ALA A 1 252 ? 32.004 58.004 36.819 1.00 8.74 252 ALA A CA 1
ATOM 1829 C C . ALA A 1 252 ? 32.878 59.140 37.345 1.00 8.48 252 ALA A C 1
ATOM 1830 O O . ALA A 1 252 ? 32.626 60.314 37.080 1.00 8.50 252 ALA A O 1
ATOM 1832 N N . THR A 1 253 ? 33.908 58.777 38.096 1.00 9.50 253 THR A N 1
ATOM 1833 C CA . THR A 1 253 ? 34.821 59.762 38.659 1.00 10.24 253 THR A CA 1
ATOM 1834 C C . THR A 1 253 ? 35.464 60.596 37.547 1.00 9.99 253 THR A C 1
ATOM 1835 O O . THR A 1 253 ? 35.507 61.824 37.616 1.00 10.07 253 THR A O 1
ATOM 1839 N N . LYS A 1 254 ? 35.956 59.919 36.520 1.00 10.13 254 LYS A N 1
ATOM 1840 C CA . LYS A 1 254 ? 36.585 60.595 35.398 1.00 10.91 254 LYS A CA 1
ATOM 1841 C C . LYS A 1 254 ? 35.614 61.517 34.666 1.00 11.24 254 LYS A C 1
ATOM 1842 O O . LYS A 1 254 ? 35.957 62.652 34.336 1.00 10.94 254 LYS A O 1
ATOM 1848 N N . ILE A 1 255 ? 34.398 61.038 34.413 1.00 10.97 255 ILE A N 1
ATOM 1849 C CA . ILE A 1 255 ? 33.410 61.850 33.705 1.00 10.05 255 ILE A CA 1
ATOM 1850 C C . ILE A 1 255 ? 33.063 63.115 34.489 1.00 10.66 255 ILE A C 1
ATOM 1851 O O . ILE A 1 255 ? 33.010 64.210 33.928 1.00 10.64 255 ILE A O 1
ATOM 1856 N N . MET A 1 256 ? 32.841 62.973 35.791 1.00 10.20 256 MET A N 1
ATOM 1857 C CA . MET A 1 256 ? 32.501 64.127 36.603 1.00 9.36 256 MET A CA 1
ATOM 1858 C C . MET A 1 256 ? 33.665 65.113 36.665 1.00 10.36 256 MET A C 1
ATOM 1859 O O . MET A 1 256 ? 33.468 66.321 36.525 1.00 9.47 256 MET A O 1
ATOM 1864 N N . ASN A 1 257 ? 34.879 64.598 36.851 1.00 10.09 257 ASN A N 1
ATOM 1865 C CA . ASN A 1 257 ? 36.057 65.462 36.919 1.00 10.83 257 ASN A CA 1
ATOM 1866 C C . ASN A 1 257 ? 36.180 66.238 35.612 1.00 11.43 257 ASN A C 1
ATOM 1867 O O . ASN A 1 257 ? 36.466 67.433 35.608 1.00 12.08 257 ASN A O 1
ATOM 1872 N N . TYR A 1 258 ? 35.955 65.544 34.504 1.00 11.29 258 TYR A N 1
ATOM 1873 C CA . TYR A 1 258 ? 36.013 66.152 33.182 1.00 10.83 258 TYR A CA 1
ATOM 1874 C C . TYR A 1 258 ? 34.917 67.218 33.069 1.00 10.27 258 TYR A C 1
ATOM 1875 O O . TYR A 1 258 ? 35.159 68.347 32.639 1.00 11.50 258 TYR A O 1
ATOM 1884 N N . GLY A 1 259 ? 33.708 66.850 33.474 1.00 10.02 259 GLY A N 1
ATOM 1885 C CA . GLY A 1 259 ? 32.591 67.767 33.403 1.00 10.39 259 GLY A CA 1
ATOM 1886 C C . GLY A 1 259 ? 32.780 69.042 34.199 1.00 11.57 259 GLY A C 1
ATOM 1887 O O . GLY A 1 259 ? 32.372 70.114 33.753 1.00 11.92 259 GLY A O 1
ATOM 1888 N N . PHE A 1 260 ? 33.384 68.934 35.379 1.00 10.53 260 PHE A N 1
ATOM 1889 C CA . PHE A 1 260 ? 33.608 70.102 36.220 1.00 11.08 260 PHE A CA 1
ATOM 1890 C C . PHE A 1 260 ? 34.683 71.021 35.640 1.00 11.39 260 PHE A C 1
ATOM 1891 O O . PHE A 1 260 ? 34.655 72.231 35.848 1.00 12.78 260 PHE A O 1
ATOM 1899 N N . ALA A 1 261 ? 35.621 70.441 34.903 1.00 12.04 261 ALA A N 1
ATOM 1900 C CA . ALA A 1 261 ? 36.718 71.206 34.319 1.00 12.77 261 ALA A CA 1
ATOM 1901 C C . ALA A 1 261 ? 36.395 71.855 32.974 1.00 14.04 261 ALA A C 1
ATOM 1902 O O . ALA A 1 261 ? 37.134 72.730 32.510 1.00 14.62 261 ALA A O 1
ATOM 1904 N N . LEU A 1 262 ? 35.300 71.438 32.347 1.00 13.37 262 LEU A N 1
ATOM 1905 C CA . LEU A 1 262 ? 34.932 71.970 31.038 1.00 14.73 262 LEU A CA 1
ATOM 1906 C C . LEU A 1 262 ? 34.633 73.468 31.030 1.00 15.55 262 LEU A C 1
ATOM 1907 O O . LEU A 1 262 ? 35.067 74.137 30.067 1.00 15.29 262 LEU A O 1
#

Foldseek 3Di:
DDDAQFQWKWKAFLVPRHTQDTHCQFPKFFDFQLLLLLLLLLQVPDPPHDQAQWFAQAPCLVVVCVVLVHFALPDDHQWIFGLLRLNLRCAASNHSSSLLRSQQVPADDDDSVNSQVRSQVSSVVVLVVLVHDRAHPPGSGSRDDPRGIGGFNSSQSSNSSSCVDPSQQVNFLDAKDWDFIAHPVRHTRTHDMTGGPQPCSPVPPQWRYDHWGDDPGFHTKGWTWGDDPNIIMTTIGTRRHDSVSNNVNVVVSVVSSVVD

Sequence (260 aa):
KPTIAAVGGYAMNNGTGTTLYTKAADTRRSTGSTTKIMTAKVVLAQSNLNLDAKVTIQKAYSDYVVANNASQAHLIVGDKVTVRQLLYGLMLPSGCDAAYALADKYGSGSTRAARVKSFIGKMNTAATNLGLHNTHFDSFDGIGNGANYSTPRDLTKIASSAMKNSTFRTVVKTKAYTAKTVTKTGSIRTMDTWKNTNGLLSSYSGAIGVKTGAGPEAKYCLVFAATRGGKTVIGTVLASTSIPARESDATKIMNYGFAL

Nearest PDB structures (foldseek):
  1es5-assembly1_A  TM=1.004E+00  e=5.273E-54  Streptomyces sp. K15
  1es2-assembly1_A  TM=1.003E+00  e=8.014E-52  Streptomyces sp. K15
  1skf-assembly1_A  TM=1.001E+00  e=1.150E-49  Streptomyces sp. K15
  1es3-assembly1_A  TM=1.001E+00  e=4.527E-49  Streptomyces sp. K15
  1esi-assembly1_A  TM=9.956E-01  e=5.373E-49  Streptomyces sp. K15

Secondary structure (DSSP, 8-state):
----S-SEEEEEETTT--EEEEESTT--B--GGGGHHHHHHHHHT-TT--TT-EEE--HHHHHHHHHTT-----PPTT-EEEHHHHHHHHHSS--HHHHHHHHHHHS-SSSHHHHHHHHHHHHHHHHHHTT-SS-B-SSSS--S-TT-BB-HHHHHHHHHHHTTSHHHHHHHT-SEE--EEE-TTSPEEEPPPEE-S-THHHHSTTEEEEEEEEETTTEEEEEEEEEETTEEEEEEEEEESSHHHHHHHHHHHHHHHHH-

CATH classification: 3.40.710.10